Protein AF-A0A974S6Y6-F1 (afdb_monomer)

pLDDT: mean 81.71, std 16.23, range [21.59, 98.31]

Mean predicted aligned error: 14.74 Å

Radius of gyration: 24.16 Å; Cα contacts (8 Å, |Δi|>4): 528; chains: 1; bounding box: 54×43×74 Å

Solvent-accessible surface area (backbone atoms only — not comparable to full-atom values): 18431 Å² total; per-residue (Å²): 135,88,76,85,80,78,85,82,83,87,68,58,68,67,57,52,51,54,50,46,58,64,67,54,78,76,83,62,98,64,85,69,63,31,35,35,38,39,46,54,61,56,72,67,57,40,64,72,44,47,62,56,44,44,50,49,29,73,76,37,77,81,37,42,28,34,35,32,24,23,67,95,55,45,74,78,53,61,90,41,92,44,54,71,42,81,41,76,40,67,67,76,58,56,54,70,97,58,15,66,59,49,47,48,55,52,49,55,57,45,66,75,46,84,54,30,53,32,26,38,27,79,60,56,41,76,70,46,51,52,53,49,58,58,45,59,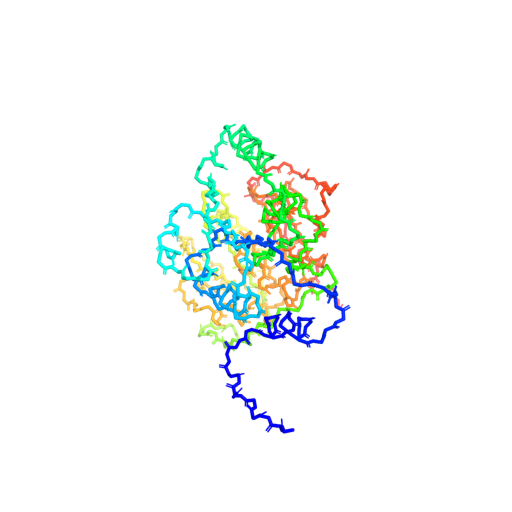31,80,38,76,48,57,54,69,78,58,85,77,74,72,84,60,93,67,75,75,49,47,84,60,88,88,68,71,93,64,88,58,33,35,35,38,30,49,52,37,90,59,91,74,40,40,65,49,71,68,30,52,49,51,36,55,70,69,46,82,80,58,30,38,37,34,40,50,71,68,87,77,88,72,87,70,60,92,49,45,44,81,38,49,74,69,60,56,72,46,26,48,46,20,48,56,73,60,36,65,33,36,42,20,21,72,38,71,68,36,44,57,22,18,55,76,45,12,73,39,28,37,32,39,32,33,77,57,61,53,55,82,72,38,56,83,28,59,55,16,32,31,36,38,50,88,45,77,43,68,37,54,63,50,92,83,48,90,82,62,61,73,37,84,75,44,58,71,52,27,52,51,52,41,55,55,48,51,67,54,74,73,52,132

Secondary structure (DSSP, 8-state):
-PPPPP---SS-HHHHHHHHHHHS--S-SS--SEEEEE----HHHHHHHHHHHHHHHHH-TT-EEEEEE-GGGGGGGTT-SS--EEEE--TTTTSSTTHHHHHHHHHHHHHTSPPPSEEEE-S-SHHHHHHHHHTT-SEEEE----SS----------PPTT--SSS--EEEE---SSTT-SPPHHHHHHHHHT-SSS-EEEEES----SPPPTTEEEEET---HHHHHHHHHHSSEEEEESSHHHHHHHHHHGGGEEEE-SSS-HHHHS-S-TT-EEEETTEEEE----TTSPPPPP----HHHHHHHHHHHHHHHT--

Sequence (320 aa):
MFFPVPAFSALPLALIFFLLLLKKGQIWALPPISIWIVKPGSLGDIVHALPCASAIRAQWPHAQISWVIDPRWATLLDGNTSVSHQILFPRTRLRGWRSALHAMEWAAGLLRRKPPEICLDLQGLLRSAIIARCSRAKHIFGLLPDPICPEFPLPSGYPPTGLPTASNWILLHPFARGEGKSLSESAILQFCEHFDSLPVLIAGIGELSPRLPSHCISLLNKTSLLEMIWLCLHAEFVVSVDSGPAHVVAAARGDRLLSLHIRSDPRMVGPYSPRAWIWQGGEIRRQNLSPHARILPQKQLGKSDMDYVASWLKKRLERP

Structure (mmCIF, N/CA/C/O backbone):
data_AF-A0A974S6Y6-F1
#
_entry.id   AF-A0A974S6Y6-F1
#
loop_
_atom_site.group_PDB
_atom_site.id
_atom_site.type_symbol
_atom_site.label_atom_id
_atom_site.label_alt_id
_atom_site.label_comp_id
_atom_site.label_asym_id
_atom_site.label_entity_id
_atom_site.label_seq_id
_atom_site.pdbx_PDB_ins_code
_atom_site.Cartn_x
_atom_site.Cartn_y
_atom_site.Cartn_z
_atom_site.occupancy
_atom_site.B_iso_or_equiv
_atom_site.auth_seq_id
_atom_site.auth_comp_id
_atom_site.auth_asym_id
_atom_site.auth_atom_id
_atom_site.pdbx_PDB_model_num
ATOM 1 N N . MET A 1 1 ? -6.162 -19.970 -47.030 1.00 26.97 1 MET A N 1
ATOM 2 C CA . MET A 1 1 ? -5.845 -21.199 -46.272 1.00 26.97 1 MET A CA 1
ATOM 3 C C . MET A 1 1 ? -5.815 -20.806 -44.797 1.00 26.97 1 MET A C 1
ATOM 5 O O . MET A 1 1 ? -4.907 -20.095 -44.389 1.00 26.97 1 MET A O 1
ATOM 9 N N . PHE A 1 2 ? -6.890 -21.089 -44.057 1.00 21.59 2 PHE A N 1
ATOM 10 C CA . PHE A 1 2 ? -7.015 -20.737 -42.638 1.00 21.59 2 PHE A CA 1
ATOM 11 C C . PHE A 1 2 ? -6.234 -21.760 -41.808 1.00 21.59 2 PHE A C 1
ATOM 13 O O . PHE A 1 2 ? -6.549 -22.944 -41.854 1.00 21.59 2 PHE A O 1
ATOM 20 N N . PHE A 1 3 ? -5.218 -21.312 -41.071 1.00 21.98 3 PHE A N 1
ATOM 21 C CA . PHE A 1 3 ? -4.559 -22.134 -40.055 1.00 21.98 3 PHE A CA 1
ATOM 22 C C . PHE A 1 3 ? -5.296 -21.991 -38.714 1.00 21.98 3 PHE A C 1
ATOM 24 O O . PHE A 1 3 ? -5.731 -20.881 -38.387 1.00 21.98 3 PHE A O 1
ATOM 31 N N . PRO A 1 4 ? -5.449 -23.074 -37.930 1.00 25.20 4 PRO A N 1
ATOM 32 C CA . PRO A 1 4 ? -6.145 -23.023 -36.655 1.00 25.20 4 PRO A CA 1
ATOM 33 C C . PRO A 1 4 ? -5.300 -22.270 -35.622 1.00 25.20 4 PRO A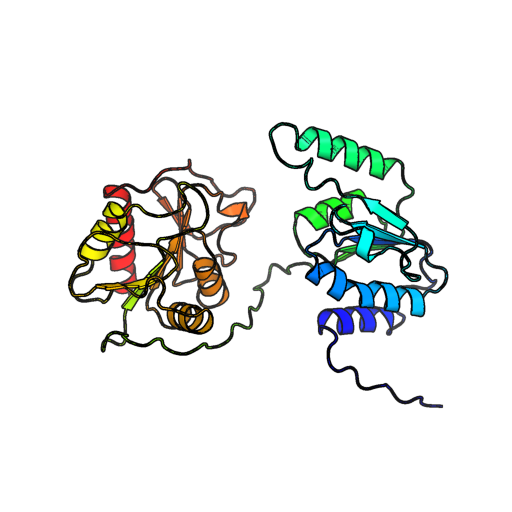 C 1
ATOM 35 O O . PRO A 1 4 ? -4.081 -22.422 -35.543 1.00 25.20 4 PRO A O 1
ATOM 38 N N . VAL A 1 5 ? -5.965 -21.438 -34.826 1.00 28.81 5 VAL A N 1
ATOM 39 C CA . VAL A 1 5 ? -5.374 -20.733 -33.685 1.00 28.81 5 VAL A CA 1
ATOM 40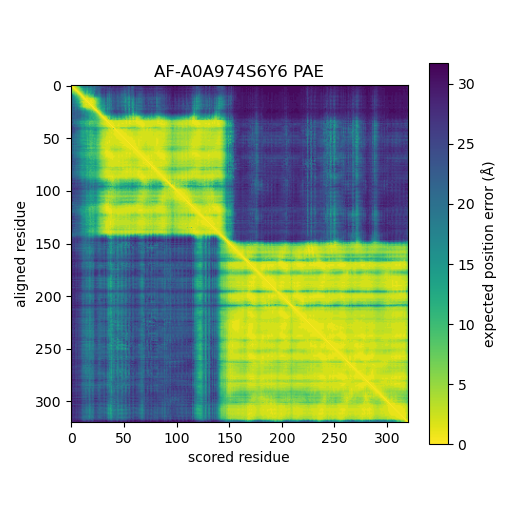 C C . VAL A 1 5 ? -5.272 -21.728 -32.521 1.00 28.81 5 VAL A C 1
ATOM 42 O O . VAL A 1 5 ? -6.300 -22.302 -32.160 1.00 28.81 5 VAL A O 1
ATOM 45 N N . PRO A 1 6 ? -4.094 -21.956 -31.908 1.00 29.84 6 PRO A N 1
ATOM 46 C CA . PRO A 1 6 ? -4.017 -22.767 -30.700 1.00 29.84 6 PRO A CA 1
ATOM 47 C C . PRO A 1 6 ? -4.689 -22.032 -29.536 1.00 29.84 6 PRO A C 1
ATOM 49 O O . PRO A 1 6 ? -4.598 -20.808 -29.420 1.00 29.84 6 PRO A O 1
ATOM 52 N N . ALA A 1 7 ? -5.364 -22.788 -28.672 1.00 32.50 7 ALA A N 1
ATOM 53 C CA . ALA A 1 7 ? -6.061 -22.279 -27.499 1.00 32.50 7 ALA A CA 1
ATOM 54 C C . ALA A 1 7 ? -5.091 -21.562 -26.539 1.00 32.50 7 ALA A C 1
ATOM 56 O O . ALA A 1 7 ? -4.248 -22.181 -25.893 1.00 32.50 7 ALA A O 1
ATOM 57 N N . PHE A 1 8 ? -5.222 -20.238 -26.445 1.00 39.06 8 PHE A N 1
ATOM 58 C CA . PHE A 1 8 ? -4.494 -19.395 -25.499 1.00 39.06 8 PHE A CA 1
ATOM 59 C C . PHE A 1 8 ? -5.216 -19.371 -24.148 1.00 39.06 8 PHE A C 1
ATOM 61 O O . PHE A 1 8 ? -5.921 -18.419 -23.820 1.00 39.06 8 PHE A O 1
ATOM 68 N N . SER A 1 9 ? -5.039 -20.411 -23.341 1.00 33.78 9 SER A N 1
ATOM 69 C CA . SER A 1 9 ? -5.367 -20.359 -21.916 1.00 33.78 9 SER A CA 1
ATOM 70 C C . SER A 1 9 ? -4.109 -19.968 -21.134 1.00 33.78 9 SER A C 1
ATOM 72 O O . SER A 1 9 ? -3.152 -20.736 -21.116 1.00 33.78 9 SER A O 1
ATOM 74 N N . ALA A 1 10 ? -4.138 -18.794 -20.488 1.00 38.31 10 ALA A N 1
ATOM 75 C CA . ALA A 1 10 ? -3.140 -18.250 -19.544 1.00 38.31 10 ALA A CA 1
ATOM 76 C C . ALA A 1 10 ? -2.079 -17.243 -20.053 1.00 38.31 10 ALA A C 1
ATOM 78 O O . ALA A 1 10 ? -0.992 -17.161 -19.484 1.00 38.31 10 ALA A O 1
ATOM 79 N N . LEU A 1 11 ? -2.394 -16.384 -21.032 1.00 41.31 11 LEU A N 1
ATOM 80 C CA . LEU A 1 11 ? -1.684 -15.098 -21.172 1.00 41.31 11 LEU A CA 1
ATOM 81 C C . LEU A 1 11 ? -2.516 -13.981 -20.517 1.00 41.31 11 LEU A C 1
ATOM 83 O O . LEU A 1 11 ? -3.731 -13.956 -20.720 1.00 41.31 11 LEU A O 1
ATOM 87 N N . PRO A 1 12 ? -1.911 -13.045 -19.756 1.00 48.50 12 PRO A N 1
ATOM 88 C CA . PRO A 1 12 ? -2.634 -11.897 -19.216 1.00 48.50 12 PRO A CA 1
ATOM 89 C C . PRO A 1 12 ? -3.333 -11.146 -20.352 1.00 48.50 12 PRO A C 1
ATOM 91 O O . PRO A 1 12 ? -2.715 -10.894 -21.387 1.00 48.50 12 PRO A O 1
ATOM 94 N N . LEU A 1 13 ? -4.593 -10.752 -20.163 1.00 43.44 13 LEU A N 1
ATOM 95 C CA . LEU A 1 13 ? -5.384 -10.001 -21.151 1.00 43.44 13 LEU A CA 1
ATOM 96 C C . LEU A 1 13 ? -4.633 -8.785 -21.723 1.00 43.44 13 LEU A C 1
ATOM 98 O O . LEU A 1 13 ? -4.757 -8.496 -22.908 1.00 43.44 13 LEU A O 1
ATOM 102 N N . ALA A 1 14 ? -3.776 -8.138 -20.927 1.00 44.81 14 ALA A N 1
ATOM 103 C CA . ALA A 1 14 ? -2.908 -7.046 -21.369 1.00 44.81 14 ALA A CA 1
ATOM 104 C C . ALA A 1 14 ? -1.818 -7.482 -22.370 1.00 44.81 14 ALA A C 1
ATOM 106 O O . ALA A 1 14 ? -1.518 -6.749 -23.307 1.00 44.81 14 ALA A O 1
ATOM 107 N N . LEU A 1 15 ? -1.253 -8.684 -22.214 1.00 46.72 15 LEU A N 1
ATOM 108 C CA . LEU A 1 15 ? -0.291 -9.260 -23.157 1.00 46.72 15 LEU A CA 1
ATOM 109 C C . LEU A 1 15 ? -0.997 -9.708 -24.441 1.00 46.72 15 LEU A C 1
ATOM 111 O O . LEU A 1 15 ? -0.461 -9.499 -25.521 1.00 46.72 15 LEU A O 1
ATOM 115 N N . ILE A 1 16 ? -2.224 -10.230 -24.348 1.00 50.25 16 ILE A N 1
ATOM 116 C CA . ILE A 1 16 ? -3.064 -10.515 -25.522 1.00 50.25 16 ILE A CA 1
ATOM 117 C C . ILE A 1 16 ? -3.408 -9.213 -26.257 1.00 50.25 16 ILE A C 1
ATOM 119 O O . ILE A 1 16 ? -3.269 -9.159 -27.472 1.00 50.25 16 ILE A O 1
ATOM 123 N N . PHE A 1 17 ? -3.781 -8.144 -25.550 1.00 48.22 17 PHE A N 1
ATOM 124 C CA . PHE A 1 17 ? -4.096 -6.841 -26.145 1.00 48.22 17 PHE A CA 1
ATOM 125 C C . PHE A 1 17 ? -2.865 -6.177 -26.788 1.00 48.22 17 PHE A C 1
ATOM 127 O O . PHE A 1 17 ? -2.942 -5.673 -27.908 1.00 48.22 17 PHE A O 1
ATOM 134 N N . PHE A 1 18 ? -1.704 -6.258 -26.132 1.00 54.28 18 PHE A N 1
ATOM 135 C CA . PHE A 1 18 ? -0.418 -5.801 -26.663 1.00 54.28 18 PHE A CA 1
ATOM 136 C C . PHE A 1 18 ? 0.017 -6.617 -27.893 1.00 54.28 18 PHE A C 1
ATOM 138 O O . PHE A 1 18 ? 0.419 -6.046 -28.903 1.00 54.28 18 PHE A O 1
ATOM 145 N N . LEU A 1 19 ? -0.154 -7.943 -27.870 1.00 54.03 19 LEU A N 1
ATOM 146 C CA . LEU A 1 19 ? 0.086 -8.809 -29.027 1.00 54.03 19 LEU A CA 1
ATOM 147 C C . LEU A 1 19 ? -0.936 -8.571 -30.150 1.00 54.03 19 LEU A C 1
ATOM 149 O O . LEU A 1 19 ? -0.566 -8.660 -31.313 1.00 54.03 19 LEU A O 1
ATOM 153 N N . LEU A 1 20 ? -2.191 -8.224 -29.845 1.00 47.84 20 LEU A N 1
ATOM 154 C CA . LEU A 1 20 ? -3.219 -7.871 -30.833 1.00 47.84 20 LEU A CA 1
ATOM 155 C C . LEU A 1 20 ? -2.942 -6.520 -31.508 1.00 47.84 20 LEU A C 1
ATOM 157 O O . LEU A 1 20 ? -3.181 -6.401 -32.710 1.00 47.84 20 LEU A O 1
ATOM 161 N N . LEU A 1 21 ? -2.383 -5.544 -30.783 1.00 50.75 21 LEU A N 1
ATOM 162 C CA . LEU A 1 21 ? -1.854 -4.297 -31.356 1.00 50.75 21 LEU A CA 1
ATOM 163 C C . LEU A 1 21 ? -0.656 -4.552 -32.285 1.00 50.75 21 LEU A C 1
ATOM 165 O O . LEU A 1 21 ? -0.493 -3.851 -33.278 1.00 50.75 21 LEU A O 1
ATOM 169 N N . LEU A 1 22 ? 0.144 -5.586 -32.007 1.00 50.94 22 LEU A N 1
ATOM 170 C CA . LEU A 1 22 ? 1.213 -6.044 -32.902 1.00 50.94 22 LEU A CA 1
ATOM 171 C C . LEU A 1 22 ? 0.686 -6.866 -34.095 1.00 50.94 22 LEU A C 1
ATOM 173 O O . LEU A 1 22 ? 1.267 -6.809 -35.176 1.00 50.94 22 LEU A O 1
ATOM 177 N N . LYS A 1 23 ? -0.420 -7.609 -33.923 1.00 42.34 23 LYS A N 1
ATOM 178 C CA . LYS A 1 23 ? -1.015 -8.490 -34.948 1.00 42.34 23 LYS A CA 1
ATOM 179 C C . LYS A 1 23 ? -1.897 -7.748 -35.958 1.00 42.34 23 LYS A C 1
ATOM 181 O O . LYS A 1 23 ? -1.959 -8.148 -37.118 1.00 42.34 23 LYS A O 1
ATOM 186 N N . LYS A 1 24 ? -2.585 -6.676 -35.547 1.00 42.44 24 LYS A N 1
ATOM 187 C CA . LYS A 1 24 ? -3.276 -5.757 -36.465 1.00 42.44 24 LYS A CA 1
ATOM 188 C C . LYS A 1 24 ? -2.241 -4.777 -37.008 1.00 42.44 24 LYS A C 1
ATOM 190 O O . LYS A 1 24 ? -2.037 -3.733 -36.406 1.00 42.44 24 LYS A O 1
ATOM 195 N N . GLY A 1 25 ? -1.568 -5.148 -38.099 1.00 42.69 25 GLY A N 1
ATOM 196 C CA . GLY A 1 25 ? -0.456 -4.434 -38.748 1.00 42.69 25 GLY A CA 1
ATOM 197 C C . GLY A 1 25 ? -0.718 -2.977 -39.160 1.00 42.69 25 GLY A C 1
ATOM 198 O O . GLY A 1 25 ? -0.672 -2.650 -40.338 1.00 42.69 25 GLY A O 1
ATOM 199 N N . GLN A 1 26 ? -0.968 -2.097 -38.193 1.00 45.00 26 GLN A N 1
ATOM 200 C CA . GLN A 1 26 ? -1.276 -0.681 -38.385 1.00 45.00 26 GLN A CA 1
ATOM 201 C C . GLN A 1 26 ? -0.268 0.256 -37.710 1.00 45.00 26 GLN A C 1
ATOM 203 O O . GLN A 1 26 ? -0.369 1.464 -37.891 1.00 45.00 26 GLN A O 1
ATOM 208 N N . ILE A 1 27 ? 0.706 -0.261 -36.952 1.00 50.72 27 ILE A N 1
ATOM 209 C CA . ILE A 1 27 ? 1.633 0.595 -36.189 1.00 50.72 27 ILE A CA 1
ATOM 210 C C . ILE A 1 27 ? 3.004 0.724 -36.880 1.00 50.72 27 ILE A C 1
ATOM 212 O O . ILE A 1 27 ? 3.689 1.721 -36.671 1.00 50.72 27 ILE A O 1
ATOM 216 N N . TRP A 1 28 ? 3.396 -0.205 -37.766 1.00 52.66 28 TRP A N 1
ATOM 217 C CA . TRP A 1 28 ? 4.736 -0.190 -38.372 1.00 52.66 28 TRP A CA 1
ATOM 218 C C . TRP A 1 28 ? 4.745 -0.647 -39.829 1.00 52.66 28 TRP A C 1
ATOM 220 O O . TRP A 1 28 ? 4.259 -1.729 -40.145 1.00 52.66 28 TRP A O 1
ATOM 230 N N . ALA A 1 29 ? 5.366 0.153 -40.699 1.00 51.12 29 ALA A N 1
ATOM 231 C CA . ALA A 1 29 ? 5.653 -0.224 -42.083 1.00 51.12 29 ALA A CA 1
ATOM 232 C C . ALA A 1 29 ? 6.871 -1.168 -42.207 1.00 51.12 29 ALA A C 1
ATOM 234 O O . ALA A 1 29 ? 7.022 -1.827 -43.230 1.00 51.12 29 ALA A O 1
ATOM 235 N N . LEU A 1 30 ? 7.734 -1.244 -41.180 1.00 57.56 30 LEU A N 1
ATOM 236 C CA . LEU A 1 30 ? 8.955 -2.062 -41.145 1.00 57.56 30 LEU A CA 1
ATOM 237 C C . LEU A 1 30 ? 9.210 -2.632 -39.733 1.00 57.56 30 LEU A C 1
ATOM 239 O O . LEU A 1 30 ? 8.830 -1.992 -38.750 1.00 57.56 30 LEU A O 1
ATOM 243 N N . PRO A 1 31 ? 9.846 -3.814 -39.608 1.00 69.06 31 PRO A N 1
ATOM 244 C CA . PRO A 1 31 ? 10.170 -4.415 -38.315 1.00 69.06 31 PRO A CA 1
ATOM 245 C C . PRO A 1 31 ? 11.238 -3.596 -37.559 1.00 69.06 31 PRO A C 1
ATOM 247 O O . PRO A 1 31 ? 12.213 -3.165 -38.178 1.00 69.06 31 PRO A O 1
ATOM 250 N N . PRO A 1 32 ? 11.101 -3.404 -36.233 1.00 75.50 32 PRO A N 1
ATOM 251 C CA . PRO A 1 32 ? 12.085 -2.683 -35.427 1.00 75.50 32 PRO A CA 1
ATOM 252 C C . PRO A 1 32 ? 13.410 -3.451 -35.342 1.00 75.50 32 PRO A C 1
ATOM 254 O O . PRO A 1 32 ? 13.434 -4.670 -35.148 1.00 75.50 32 PRO A O 1
ATOM 257 N N . ILE A 1 33 ? 14.526 -2.727 -35.415 1.00 84.19 33 ILE A N 1
ATOM 258 C CA . ILE A 1 33 ? 15.880 -3.290 -35.340 1.00 8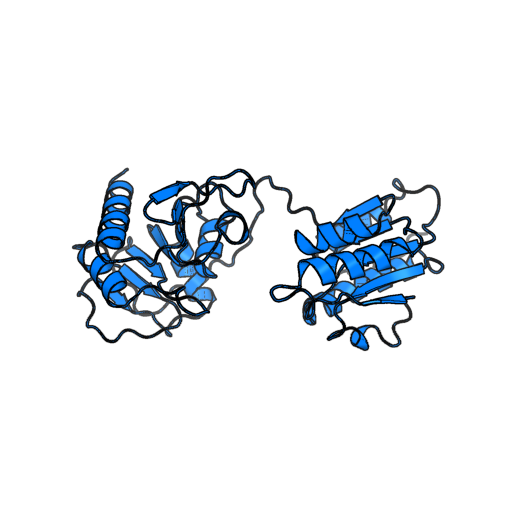4.19 33 ILE A CA 1
ATOM 259 C C . ILE A 1 33 ? 16.332 -3.406 -33.877 1.00 84.19 33 ILE A C 1
ATOM 261 O O . ILE A 1 33 ? 17.099 -4.308 -33.539 1.00 84.19 33 ILE A O 1
ATOM 265 N N . SER A 1 34 ? 15.853 -2.534 -32.980 1.00 92.38 34 SER A N 1
ATOM 266 C CA . SER A 1 34 ? 16.281 -2.505 -31.570 1.00 92.38 34 SER A CA 1
ATOM 267 C C . SER A 1 34 ? 15.150 -2.235 -30.571 1.00 92.38 34 SER A C 1
ATOM 269 O O . SER A 1 34 ? 14.396 -1.267 -30.689 1.00 92.38 34 SER A O 1
ATOM 271 N N . ILE A 1 35 ? 15.059 -3.087 -29.546 1.00 92.75 35 ILE A N 1
ATOM 272 C CA . ILE A 1 35 ? 13.996 -3.072 -28.535 1.00 92.75 35 ILE A CA 1
ATOM 273 C C . ILE A 1 35 ? 14.610 -3.201 -27.141 1.00 92.75 35 ILE A C 1
ATOM 275 O O . ILE A 1 35 ? 15.461 -4.060 -26.903 1.00 92.75 35 ILE A O 1
ATOM 279 N N . TRP A 1 36 ? 14.170 -2.371 -26.196 1.00 94.00 36 TRP A N 1
ATOM 280 C CA . TRP A 1 36 ? 14.464 -2.538 -24.773 1.00 94.00 36 TRP A CA 1
ATOM 281 C C . TRP A 1 36 ? 13.247 -3.067 -24.021 1.00 94.00 36 TRP A C 1
ATOM 283 O O . TRP A 1 36 ? 12.136 -2.602 -24.239 1.00 94.00 36 TRP A O 1
ATOM 293 N N . ILE A 1 37 ? 13.464 -3.996 -23.095 1.00 92.88 37 ILE A N 1
ATOM 294 C CA . ILE A 1 37 ? 12.471 -4.442 -22.115 1.00 92.88 37 ILE A CA 1
ATOM 295 C C . ILE A 1 37 ? 12.908 -3.927 -20.746 1.00 92.88 37 ILE A C 1
ATOM 297 O O . ILE A 1 37 ? 14.014 -4.212 -20.294 1.00 92.88 37 ILE A O 1
ATOM 301 N N . VAL A 1 38 ? 12.046 -3.180 -20.063 1.00 92.69 38 VAL A N 1
ATOM 302 C CA . VAL A 1 38 ? 12.270 -2.707 -18.696 1.00 92.69 38 VAL A CA 1
ATOM 303 C C . VAL A 1 38 ? 11.435 -3.558 -17.749 1.00 92.69 38 VAL A C 1
ATOM 305 O O . VAL A 1 38 ? 10.233 -3.352 -17.589 1.00 92.69 38 VAL A O 1
ATOM 308 N N . LYS A 1 39 ? 12.090 -4.527 -17.104 1.00 91.19 39 LYS A N 1
ATOM 309 C CA . LYS A 1 39 ? 11.501 -5.350 -16.040 1.00 91.19 39 LYS A CA 1
ATOM 310 C C . LYS A 1 39 ? 12.599 -5.723 -15.034 1.00 91.19 39 LYS A C 1
ATOM 312 O O . LYS A 1 39 ? 13.168 -6.811 -15.121 1.00 91.19 39 LYS A O 1
ATOM 317 N N . PRO A 1 40 ? 12.937 -4.817 -14.093 1.00 89.12 40 PRO A N 1
ATOM 318 C CA . PRO A 1 40 ? 14.083 -5.006 -13.206 1.00 89.12 40 PRO A CA 1
ATOM 319 C C . PRO A 1 40 ? 13.909 -6.134 -12.175 1.00 89.12 40 PRO A C 1
ATOM 321 O O . PRO A 1 40 ? 14.897 -6.623 -11.643 1.00 89.12 40 PRO A O 1
ATOM 324 N N . GLY A 1 41 ? 12.675 -6.509 -11.829 1.00 85.00 41 GLY A N 1
ATOM 325 C CA . GLY A 1 41 ? 12.342 -7.535 -10.831 1.00 85.00 41 GLY A CA 1
ATOM 326 C C . GLY A 1 41 ? 10.902 -7.370 -10.331 1.00 85.00 41 GLY A C 1
ATOM 327 O O . GLY A 1 41 ? 10.271 -6.371 -10.651 1.00 85.00 41 GLY A O 1
ATOM 328 N N . SER A 1 42 ? 10.340 -8.239 -9.493 1.00 85.06 42 SER A N 1
ATOM 329 C CA . SER A 1 42 ? 10.904 -9.381 -8.743 1.00 85.06 42 SER A CA 1
ATOM 330 C C . SER A 1 42 ? 11.212 -10.647 -9.581 1.00 85.06 42 SER A C 1
ATOM 332 O O . SER A 1 42 ? 11.116 -10.611 -10.800 1.00 85.06 42 SER A O 1
ATOM 334 N N . LEU A 1 43 ? 11.608 -11.762 -8.949 1.00 72.44 43 LEU A N 1
ATOM 335 C CA . LEU A 1 43 ? 11.857 -13.051 -9.622 1.00 72.44 43 LEU A CA 1
ATOM 336 C C . LEU A 1 43 ? 10.643 -13.528 -10.442 1.00 72.44 43 LEU A C 1
ATOM 338 O O . LEU A 1 43 ? 10.761 -13.735 -11.646 1.00 72.44 43 LEU A O 1
ATOM 342 N N . GLY A 1 44 ? 9.472 -13.663 -9.806 1.00 62.34 44 GLY A N 1
ATOM 343 C CA . GLY A 1 44 ? 8.258 -14.158 -10.477 1.00 62.34 44 GLY A CA 1
ATOM 344 C C . GLY A 1 44 ? 7.805 -13.238 -11.611 1.00 62.34 44 GLY A C 1
ATOM 345 O O . GLY A 1 44 ? 7.467 -13.682 -12.701 1.00 62.34 44 GLY A O 1
ATOM 346 N N . ASP A 1 45 ? 7.918 -11.935 -11.385 1.00 76.06 45 ASP A N 1
ATOM 347 C CA . ASP A 1 45 ? 7.720 -10.873 -12.370 1.00 76.06 45 ASP A CA 1
ATOM 348 C C . ASP A 1 45 ? 8.576 -11.029 -13.643 1.00 76.06 45 ASP A C 1
ATOM 350 O O . ASP A 1 45 ? 8.098 -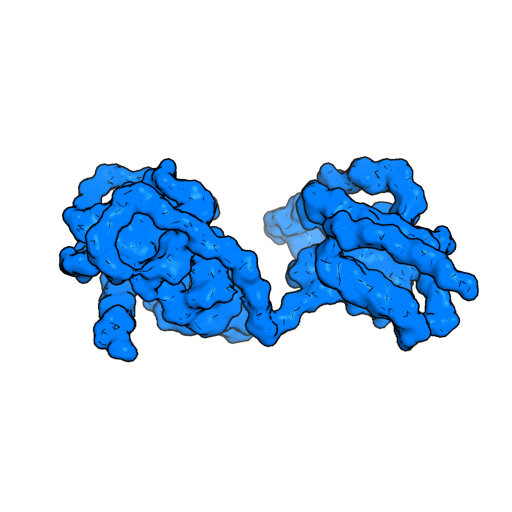10.762 -14.745 1.00 76.06 45 ASP A O 1
ATOM 354 N N . ILE A 1 46 ? 9.844 -11.430 -13.500 1.00 76.38 46 ILE A N 1
ATOM 355 C CA . ILE A 1 46 ? 10.749 -11.671 -14.634 1.00 76.38 46 ILE A CA 1
ATOM 356 C C . ILE A 1 46 ? 10.330 -12.938 -15.376 1.00 76.38 46 ILE A C 1
ATOM 358 O O . ILE A 1 46 ? 10.200 -12.901 -16.598 1.00 76.38 46 ILE A O 1
ATOM 362 N N . VAL A 1 47 ? 10.048 -14.024 -14.648 1.00 72.62 47 VAL A N 1
ATOM 363 C CA . VAL A 1 47 ? 9.588 -15.294 -15.236 1.00 72.62 47 VAL A CA 1
ATOM 364 C C . VAL A 1 47 ? 8.315 -15.085 -16.061 1.00 72.62 47 VAL A C 1
ATOM 366 O O . VAL A 1 47 ? 8.241 -15.536 -17.202 1.00 72.62 47 VAL A O 1
ATOM 369 N N . HIS A 1 48 ? 7.348 -14.321 -15.548 1.00 72.25 48 HIS A N 1
ATOM 370 C CA . HIS A 1 48 ? 6.113 -14.004 -16.272 1.00 72.25 48 HIS A CA 1
ATOM 371 C C . HIS A 1 48 ? 6.307 -13.054 -17.464 1.00 72.25 48 HIS A C 1
ATOM 373 O O . HIS A 1 48 ? 5.450 -13.001 -18.345 1.00 72.25 48 HIS A O 1
ATOM 379 N N . ALA A 1 49 ? 7.423 -12.325 -17.530 1.00 77.88 49 ALA A N 1
ATOM 380 C CA . ALA A 1 49 ? 7.755 -11.457 -18.657 1.00 77.88 49 ALA A CA 1
ATOM 381 C C . ALA A 1 49 ? 8.527 -12.181 -19.780 1.00 77.88 49 ALA A C 1
ATOM 383 O O . ALA A 1 49 ? 8.542 -11.696 -20.912 1.00 77.88 49 ALA A O 1
ATOM 384 N N . LEU A 1 50 ? 9.138 -13.345 -19.520 1.00 76.62 50 LEU A N 1
ATOM 385 C CA . LEU A 1 50 ? 9.890 -14.118 -20.524 1.00 76.62 50 LEU A CA 1
ATOM 386 C C . LEU A 1 50 ? 9.074 -14.498 -21.779 1.00 76.62 50 LEU A C 1
ATOM 388 O O . LEU A 1 50 ? 9.618 -14.385 -22.886 1.00 76.62 50 LEU A O 1
ATOM 392 N N . PRO A 1 51 ? 7.783 -14.885 -21.677 1.00 80.06 51 PRO A N 1
ATOM 393 C CA . PRO A 1 51 ? 6.957 -15.132 -22.858 1.00 80.06 51 PRO A CA 1
ATOM 394 C C . PRO A 1 51 ? 6.825 -13.906 -23.769 1.00 80.06 51 PRO A C 1
ATOM 396 O O . PRO A 1 51 ? 6.740 -14.063 -24.984 1.00 80.06 51 PRO A O 1
ATOM 399 N N . CYS A 1 52 ? 6.871 -12.687 -23.216 1.00 76.25 52 CYS A N 1
ATOM 400 C CA . CYS A 1 52 ? 6.846 -11.457 -24.009 1.00 76.25 52 CYS A CA 1
ATOM 401 C C . CYS A 1 52 ? 8.099 -11.345 -24.889 1.00 76.25 52 CYS A C 1
ATOM 403 O O . CYS A 1 52 ? 7.984 -11.156 -26.097 1.00 76.25 52 CYS A O 1
ATOM 405 N N . ALA A 1 53 ? 9.293 -11.556 -24.323 1.00 80.25 53 ALA A N 1
ATOM 406 C CA . ALA A 1 53 ? 10.535 -11.561 -25.099 1.00 80.25 53 ALA A CA 1
ATOM 407 C C . ALA A 1 53 ? 10.536 -12.649 -26.188 1.00 80.25 53 ALA A C 1
ATOM 409 O O . ALA A 1 53 ? 10.957 -12.390 -27.315 1.00 80.25 53 ALA A O 1
ATOM 410 N N . SER A 1 54 ? 10.006 -13.835 -25.872 1.00 77.00 54 SER A N 1
ATOM 411 C CA . SER A 1 54 ? 9.887 -14.948 -26.825 1.00 77.00 54 SER A CA 1
ATOM 412 C C . SER A 1 54 ? 8.930 -14.623 -27.974 1.00 77.00 54 SER A C 1
ATOM 414 O O . SER A 1 54 ? 9.245 -14.875 -29.134 1.00 77.00 54 SER A O 1
ATOM 416 N N . ALA A 1 55 ? 7.787 -13.999 -27.675 1.00 75.12 55 ALA A N 1
ATOM 417 C CA . ALA A 1 55 ? 6.827 -13.565 -28.686 1.00 75.12 55 ALA A CA 1
ATOM 418 C C . ALA A 1 55 ? 7.403 -12.468 -29.597 1.00 75.12 55 ALA A C 1
ATOM 420 O O . ALA A 1 55 ? 7.231 -12.526 -30.814 1.00 75.12 55 ALA A O 1
ATOM 421 N N . ILE A 1 56 ? 8.141 -11.506 -29.029 1.00 81.19 56 ILE A N 1
ATOM 422 C CA . ILE A 1 56 ? 8.842 -10.466 -29.797 1.00 81.19 56 ILE A CA 1
ATOM 423 C C . ILE A 1 56 ? 9.885 -11.103 -30.722 1.00 81.19 56 ILE A C 1
ATOM 425 O O . ILE A 1 56 ? 9.929 -10.761 -31.900 1.00 81.19 56 ILE A O 1
ATOM 429 N N . ARG A 1 57 ? 10.691 -12.054 -30.227 1.00 83.25 57 ARG A N 1
ATOM 430 C CA . ARG A 1 57 ? 11.680 -12.782 -31.040 1.00 83.25 57 ARG A CA 1
ATOM 431 C C . ARG A 1 57 ? 11.022 -13.589 -32.161 1.00 83.25 57 ARG A C 1
ATOM 433 O O . ARG A 1 57 ? 11.543 -13.592 -33.269 1.00 83.25 57 ARG A O 1
ATOM 440 N N . ALA A 1 58 ? 9.895 -14.247 -31.895 1.00 77.25 58 ALA A N 1
ATOM 441 C CA . ALA A 1 58 ? 9.161 -15.004 -32.907 1.00 77.25 58 ALA A CA 1
ATOM 442 C C . ALA A 1 58 ? 8.605 -14.097 -34.018 1.00 77.25 58 ALA A C 1
ATOM 444 O O . ALA A 1 58 ? 8.661 -14.455 -35.192 1.00 77.25 58 ALA A O 1
ATOM 445 N N . GLN A 1 59 ? 8.103 -12.913 -33.654 1.00 80.44 59 GLN A N 1
ATOM 446 C CA . GLN A 1 59 ? 7.565 -11.942 -34.607 1.00 80.44 59 GLN A CA 1
ATOM 447 C C . GLN A 1 59 ? 8.668 -11.196 -35.376 1.00 80.44 59 GLN A C 1
ATOM 449 O O . GLN A 1 59 ? 8.510 -10.916 -36.565 1.00 80.44 59 GLN A O 1
ATOM 454 N N . TRP A 1 60 ? 9.782 -10.875 -34.712 1.00 86.06 60 TRP A N 1
ATOM 455 C CA . TRP A 1 60 ? 10.922 -10.157 -35.283 1.00 86.06 60 TRP A CA 1
ATOM 456 C C . TRP A 1 60 ? 12.245 -10.873 -34.958 1.00 86.06 60 TRP A C 1
ATOM 458 O O . TRP A 1 60 ? 12.983 -10.457 -34.057 1.00 86.06 60 TRP A O 1
ATOM 468 N N . PRO A 1 61 ? 12.596 -11.926 -35.722 1.00 86.56 61 PRO A N 1
ATOM 469 C CA . PRO A 1 61 ? 13.763 -12.770 -35.449 1.00 86.56 61 PRO A CA 1
ATOM 470 C C . PRO A 1 61 ? 15.101 -12.032 -35.425 1.00 86.56 61 PRO A C 1
ATOM 472 O O . PRO A 1 61 ? 16.023 -12.471 -34.743 1.00 86.56 61 PRO A O 1
ATOM 475 N N . HIS A 1 62 ? 15.205 -10.897 -36.118 1.00 89.75 62 HIS A N 1
ATOM 476 C CA . HIS A 1 62 ? 16.439 -10.115 -36.235 1.00 89.75 62 HIS A CA 1
ATOM 477 C C . HIS A 1 62 ? 16.536 -8.936 -35.253 1.00 89.75 62 HIS A C 1
ATOM 479 O O . HIS A 1 62 ? 17.583 -8.293 -35.184 1.00 89.75 62 HIS A O 1
ATOM 485 N N . ALA A 1 63 ? 15.485 -8.651 -34.475 1.00 88.75 63 ALA A N 1
ATOM 486 C CA . ALA A 1 63 ? 15.491 -7.526 -33.544 1.00 88.75 63 ALA A CA 1
ATOM 487 C C . ALA A 1 63 ? 16.508 -7.739 -32.407 1.00 88.75 63 ALA A C 1
ATOM 489 O O . ALA A 1 63 ? 16.597 -8.818 -31.814 1.00 88.75 63 ALA A O 1
ATOM 490 N N . GLN A 1 64 ? 17.264 -6.705 -32.055 1.00 93.88 64 GLN A N 1
ATOM 491 C CA . GLN A 1 64 ? 18.149 -6.722 -30.892 1.00 93.88 64 GLN A CA 1
ATOM 492 C C . GLN A 1 64 ? 17.340 -6.407 -29.635 1.00 93.88 64 GLN A C 1
ATOM 494 O O . GLN A 1 64 ? 16.875 -5.280 -29.463 1.00 93.88 64 GLN A O 1
ATOM 499 N N . ILE A 1 65 ? 17.176 -7.396 -28.753 1.00 93.00 65 ILE A N 1
ATOM 500 C CA . ILE A 1 65 ? 16.354 -7.270 -27.543 1.00 93.00 65 ILE A CA 1
ATOM 501 C C . ILE A 1 65 ? 17.284 -7.099 -26.342 1.00 93.00 65 ILE A C 1
ATOM 503 O O . ILE A 1 65 ? 17.973 -8.035 -25.941 1.00 93.00 65 ILE A O 1
ATOM 507 N N . SER A 1 66 ? 17.319 -5.898 -25.766 1.00 95.12 66 SER A N 1
ATOM 508 C CA . SER A 1 66 ? 18.068 -5.616 -24.536 1.00 95.12 66 SER A CA 1
ATOM 509 C C . SER A 1 66 ? 17.135 -5.586 -23.327 1.00 95.12 66 SER A C 1
ATOM 511 O O . SER A 1 66 ? 16.115 -4.907 -23.360 1.00 95.12 66 SER A O 1
ATOM 513 N N . TRP A 1 67 ? 17.474 -6.266 -22.236 1.00 94.56 67 TRP A N 1
ATOM 514 C CA . TRP A 1 67 ? 16.626 -6.328 -21.044 1.00 94.56 67 TRP A CA 1
ATOM 515 C C . TRP A 1 67 ? 17.263 -5.597 -19.861 1.00 94.56 67 TRP A C 1
ATOM 517 O O . TRP A 1 67 ? 18.360 -5.941 -19.427 1.00 94.56 67 TRP A O 1
ATOM 527 N N . VAL A 1 68 ? 16.563 -4.611 -19.298 1.00 95.06 68 VAL A N 1
ATOM 528 C CA . VAL A 1 68 ? 16.962 -3.919 -18.066 1.00 95.06 68 VAL A CA 1
ATOM 529 C C . VAL A 1 68 ? 16.554 -4.730 -16.835 1.00 95.06 68 VAL A C 1
ATOM 531 O O . VAL A 1 68 ? 15.364 -4.831 -16.526 1.00 95.06 68 VAL A O 1
ATOM 534 N N . ILE A 1 69 ? 17.536 -5.304 -16.135 1.00 93.50 69 ILE A N 1
ATOM 535 C CA . ILE A 1 69 ? 17.344 -6.301 -15.069 1.00 93.50 69 ILE A CA 1
ATOM 536 C C . ILE A 1 69 ? 18.194 -5.993 -13.827 1.00 93.50 69 ILE A C 1
ATOM 538 O O . ILE A 1 69 ? 19.313 -5.496 -13.936 1.00 93.50 69 ILE A O 1
ATOM 542 N N . ASP A 1 70 ? 17.681 -6.265 -12.626 1.00 91.25 70 ASP A N 1
ATOM 543 C CA . ASP A 1 70 ? 18.482 -6.237 -11.394 1.00 91.25 70 ASP A CA 1
ATOM 544 C C . ASP A 1 70 ? 19.514 -7.385 -11.412 1.00 91.25 70 ASP A C 1
ATOM 546 O O . ASP A 1 70 ? 19.126 -8.523 -11.682 1.00 91.25 70 ASP A O 1
ATOM 550 N N . PRO A 1 71 ? 20.799 -7.134 -11.087 1.00 89.00 71 PRO A N 1
ATOM 551 C CA . PRO A 1 71 ? 21.849 -8.153 -11.086 1.00 89.00 71 PRO A CA 1
ATOM 552 C C . PRO A 1 71 ? 21.504 -9.441 -10.335 1.00 89.00 71 PRO A C 1
ATOM 554 O O . PRO A 1 71 ? 21.962 -10.507 -10.724 1.00 89.00 71 PRO A O 1
ATOM 557 N N . ARG A 1 72 ? 20.672 -9.366 -9.286 1.00 85.94 72 ARG A N 1
ATOM 558 C CA . ARG A 1 72 ? 20.250 -10.543 -8.505 1.00 85.94 72 ARG A CA 1
ATOM 559 C C . ARG A 1 72 ? 19.459 -11.568 -9.316 1.00 85.94 72 ARG A C 1
ATOM 561 O O . ARG A 1 72 ? 19.378 -12.717 -8.904 1.00 85.94 72 ARG A O 1
ATOM 568 N N . TRP A 1 73 ? 18.856 -11.143 -10.422 1.00 84.81 73 TRP A N 1
ATOM 569 C CA . TRP A 1 73 ? 17.999 -11.971 -11.268 1.00 84.81 73 TRP A CA 1
ATOM 570 C C . TRP A 1 73 ? 18.553 -12.145 -12.685 1.00 84.81 73 TRP A C 1
ATOM 572 O O . TRP A 1 73 ? 17.930 -12.824 -13.493 1.00 84.81 73 TRP A O 1
ATOM 582 N N . ALA A 1 74 ? 19.699 -11.529 -12.991 1.00 85.44 74 ALA A N 1
ATOM 583 C CA . ALA A 1 74 ? 20.327 -11.536 -14.312 1.00 85.44 74 ALA A CA 1
ATOM 584 C C . ALA A 1 74 ? 20.512 -12.956 -14.869 1.00 85.44 74 ALA A C 1
ATOM 586 O O . ALA A 1 74 ? 20.218 -13.201 -16.036 1.00 85.44 74 ALA A O 1
ATOM 587 N N . THR A 1 75 ? 20.866 -13.902 -13.996 1.00 82.19 75 THR A N 1
ATOM 588 C CA . THR A 1 75 ? 21.102 -15.308 -14.344 1.00 82.19 75 THR A CA 1
ATOM 589 C C . THR A 1 75 ? 19.886 -16.031 -14.920 1.00 82.19 75 THR A C 1
ATOM 591 O O . THR A 1 75 ? 20.037 -17.032 -15.608 1.00 82.19 75 THR A O 1
ATOM 594 N N . LEU A 1 76 ? 18.668 -15.520 -14.708 1.00 73.19 76 LEU A N 1
ATOM 595 C CA . LEU A 1 76 ? 17.452 -16.068 -15.327 1.00 73.19 76 LEU A CA 1
ATOM 596 C C . LEU A 1 76 ? 17.398 -15.842 -16.841 1.00 73.19 76 LEU A C 1
ATOM 598 O O . LEU A 1 76 ? 16.608 -16.484 -17.531 1.00 73.19 76 LEU A O 1
ATOM 602 N N . LEU A 1 77 ? 18.167 -14.874 -17.341 1.00 78.62 77 LEU A N 1
ATOM 603 C CA . LEU A 1 77 ? 18.246 -14.546 -18.761 1.00 78.62 77 LEU A CA 1
ATOM 604 C C . LEU A 1 77 ? 19.450 -15.212 -19.438 1.00 78.62 77 LEU A C 1
ATOM 606 O O . LEU A 1 77 ? 19.582 -15.112 -20.658 1.00 78.62 77 LEU A O 1
ATOM 610 N N . ASP A 1 78 ? 20.321 -15.879 -18.681 1.00 78.44 78 ASP A N 1
ATOM 611 C CA . ASP A 1 78 ? 21.488 -16.559 -19.235 1.00 78.44 78 ASP A CA 1
ATOM 612 C C . ASP A 1 78 ? 21.038 -17.740 -20.107 1.00 78.44 78 ASP A C 1
ATOM 614 O O . ASP A 1 78 ? 20.150 -18.510 -19.746 1.00 78.44 78 ASP A O 1
ATOM 618 N N . GLY A 1 79 ? 21.612 -17.854 -21.307 1.00 70.12 79 GLY A N 1
ATOM 619 C CA . GLY A 1 79 ? 21.222 -18.874 -22.288 1.00 70.12 79 GLY A CA 1
ATOM 620 C C . GLY A 1 79 ? 19.867 -18.638 -22.972 1.00 70.12 79 GLY A C 1
ATOM 621 O O . GLY A 1 79 ? 19.472 -19.433 -23.825 1.00 70.12 79 GLY A O 1
ATOM 622 N N . ASN A 1 80 ? 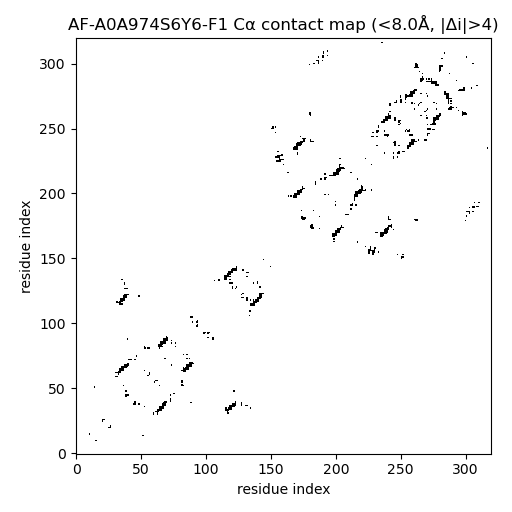19.155 -17.549 -22.661 1.00 75.19 80 ASN A N 1
ATOM 623 C CA . ASN A 1 80 ? 17.900 -17.221 -23.328 1.00 75.19 80 ASN A CA 1
ATOM 624 C C . ASN A 1 80 ? 18.151 -16.726 -24.766 1.00 75.19 80 ASN A C 1
ATOM 626 O O . ASN A 1 80 ? 18.711 -15.654 -24.977 1.00 75.19 80 ASN A O 1
ATOM 630 N N . THR A 1 81 ? 17.664 -17.464 -25.766 1.00 82.56 81 THR A N 1
ATOM 631 C CA . THR A 1 81 ? 17.847 -17.144 -27.198 1.00 82.56 81 THR A CA 1
ATOM 632 C C . THR A 1 81 ? 17.042 -15.934 -27.678 1.00 82.56 81 THR A C 1
ATOM 634 O O . THR A 1 81 ? 17.285 -15.394 -28.759 1.00 82.56 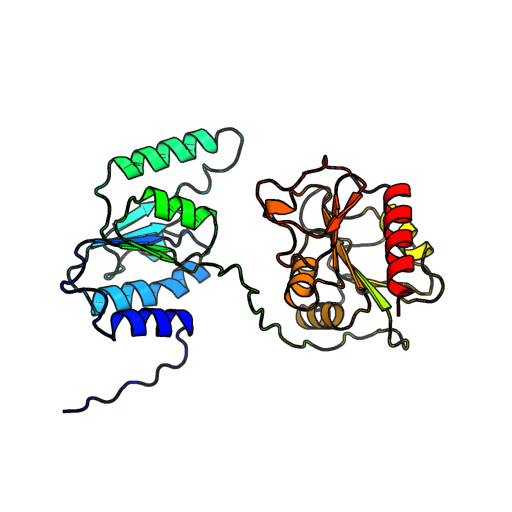81 THR A O 1
ATOM 637 N N . SER A 1 82 ? 16.070 -15.484 -26.887 1.00 83.00 82 SER A N 1
ATOM 638 C CA . SER A 1 82 ? 15.240 -14.330 -27.219 1.00 83.00 82 SER A CA 1
ATOM 639 C C . SER A 1 82 ? 15.893 -13.019 -26.785 1.00 83.00 82 SER A C 1
ATOM 641 O O . SER A 1 82 ? 15.741 -12.017 -27.481 1.00 83.00 82 SER A O 1
ATOM 643 N N . VAL A 1 83 ? 16.673 -13.006 -25.700 1.00 89.75 83 VAL A N 1
ATOM 644 C CA . VAL A 1 83 ? 17.321 -11.796 -25.169 1.00 89.75 83 VAL A CA 1
ATOM 645 C C . VAL A 1 83 ? 18.752 -11.674 -25.693 1.00 89.75 83 VAL A C 1
ATOM 647 O O . VAL A 1 83 ? 19.594 -12.521 -25.436 1.00 89.75 83 VAL A O 1
ATOM 650 N N . SER A 1 84 ? 19.046 -10.584 -26.401 1.00 91.50 84 SER A N 1
ATOM 651 C CA . SER A 1 84 ? 20.367 -10.330 -26.991 1.00 91.50 84 SER A CA 1
ATOM 652 C C . SER A 1 84 ? 21.365 -9.783 -25.968 1.00 91.50 84 SER A C 1
ATOM 654 O O . SER A 1 84 ? 22.534 -10.163 -25.965 1.00 91.50 84 SER A O 1
ATOM 656 N N . HIS A 1 85 ? 20.916 -8.872 -25.097 1.00 93.00 85 HIS A N 1
ATOM 657 C CA . HIS A 1 85 ? 21.785 -8.192 -24.136 1.00 93.00 85 HIS A CA 1
ATOM 658 C C . HIS A 1 85 ? 21.089 -7.940 -22.800 1.00 93.00 85 HIS A C 1
ATOM 660 O O . HIS A 1 85 ? 19.897 -7.646 -22.745 1.00 93.00 85 HIS A O 1
ATOM 666 N N . GLN A 1 86 ? 21.866 -7.951 -21.720 1.00 92.44 86 GLN A N 1
ATOM 667 C CA . GLN A 1 86 ? 21.406 -7.556 -20.391 1.00 92.44 86 GLN A CA 1
ATOM 668 C C . GLN A 1 86 ? 21.929 -6.152 -20.050 1.00 92.44 86 GLN A C 1
ATOM 670 O O . GLN A 1 86 ? 23.098 -5.822 -20.269 1.00 92.44 86 GLN A O 1
ATOM 675 N N . ILE A 1 87 ? 21.058 -5.305 -19.507 1.00 93.81 87 ILE A N 1
ATOM 676 C CA . ILE A 1 87 ? 21.381 -3.974 -18.990 1.00 93.81 87 ILE A CA 1
ATOM 677 C C . ILE A 1 87 ? 21.175 -4.019 -17.477 1.00 93.81 87 ILE A C 1
ATOM 679 O O . ILE A 1 87 ? 20.050 -4.013 -16.981 1.00 93.81 87 ILE A O 1
ATOM 683 N N . LEU A 1 88 ? 22.273 -4.071 -16.728 1.00 91.94 88 LEU A N 1
ATOM 684 C CA . LEU A 1 88 ? 22.218 -4.236 -15.279 1.00 91.94 88 LEU A CA 1
ATOM 685 C C . LEU A 1 88 ? 21.746 -2.955 -14.587 1.00 91.94 88 LEU A C 1
ATOM 687 O O . LEU A 1 88 ? 22.380 -1.906 -14.701 1.00 91.94 88 LEU A O 1
ATOM 691 N N . PHE A 1 89 ? 20.649 -3.051 -13.841 1.00 89.06 89 PHE A N 1
ATOM 692 C CA . PHE A 1 89 ? 20.076 -1.969 -13.052 1.00 89.06 89 PHE A CA 1
ATOM 693 C C . PHE A 1 89 ? 20.580 -2.026 -11.597 1.00 89.06 89 PHE A C 1
ATOM 695 O O . PHE A 1 89 ? 20.277 -2.984 -10.882 1.00 89.06 89 PHE A O 1
ATOM 702 N N . PRO A 1 90 ? 21.311 -1.013 -11.096 1.00 83.06 90 PRO A N 1
ATOM 703 C CA . PRO A 1 90 ? 22.045 -1.087 -9.833 1.00 83.06 90 PRO A CA 1
ATOM 704 C C . PRO A 1 90 ? 21.149 -0.830 -8.610 1.00 83.06 90 PRO A C 1
ATOM 706 O O . PRO A 1 90 ? 21.436 0.027 -7.776 1.00 83.06 90 PRO A O 1
ATOM 709 N N . ARG A 1 91 ? 20.048 -1.579 -8.468 1.00 78.81 91 ARG A N 1
ATOM 710 C CA . ARG A 1 91 ? 19.012 -1.350 -7.445 1.00 78.81 91 ARG A CA 1
ATOM 711 C C . ARG A 1 91 ? 19.564 -1.245 -6.020 1.00 78.81 91 ARG A C 1
ATOM 713 O O . ARG A 1 91 ? 19.058 -0.444 -5.238 1.00 78.81 91 ARG A O 1
ATOM 720 N N . THR A 1 92 ? 20.568 -2.047 -5.673 1.00 73.25 92 THR A N 1
ATOM 721 C CA . THR A 1 92 ? 21.197 -2.053 -4.342 1.00 73.25 92 THR A CA 1
ATOM 722 C C . THR A 1 92 ? 22.020 -0.793 -4.073 1.00 73.25 92 THR A C 1
ATOM 724 O O . THR A 1 92 ? 21.976 -0.287 -2.957 1.00 73.25 92 THR A O 1
ATOM 727 N N . ARG A 1 93 ? 22.695 -0.240 -5.093 1.00 70.75 93 ARG A N 1
ATOM 728 C CA . ARG A 1 93 ? 23.460 1.021 -5.001 1.00 70.75 93 ARG A CA 1
ATOM 729 C C . ARG A 1 93 ? 22.563 2.259 -4.991 1.00 70.75 93 ARG A C 1
ATOM 731 O O . ARG A 1 93 ? 22.974 3.324 -4.553 1.00 70.75 93 ARG A O 1
ATOM 738 N N . LEU A 1 94 ? 21.308 2.112 -5.415 1.00 70.06 94 LEU A N 1
ATOM 739 C CA . LEU A 1 94 ? 20.283 3.158 -5.351 1.00 70.06 94 LEU A CA 1
ATOM 740 C C . LEU A 1 94 ? 19.586 3.237 -3.979 1.00 70.06 94 LEU A C 1
ATOM 742 O O . LEU A 1 94 ? 18.454 3.715 -3.884 1.00 70.06 94 LEU A O 1
ATOM 746 N N . ARG A 1 95 ? 20.247 2.764 -2.916 1.00 64.88 95 ARG A N 1
ATOM 747 C CA . ARG A 1 95 ? 19.819 2.890 -1.517 1.00 64.88 95 ARG A CA 1
ATOM 748 C C . ARG A 1 95 ? 20.851 3.715 -0.739 1.00 64.88 95 ARG A C 1
ATOM 750 O O . ARG A 1 95 ? 22.046 3.577 -0.971 1.00 64.88 95 ARG A O 1
ATOM 757 N N . GLY A 1 96 ? 20.387 4.553 0.189 1.00 65.38 96 GLY A N 1
ATOM 758 C CA . GLY A 1 96 ? 21.248 5.388 1.038 1.00 65.38 96 GLY A CA 1
ATOM 759 C C . GLY A 1 96 ? 21.540 6.787 0.480 1.00 65.38 96 GLY A C 1
ATOM 760 O O . GLY A 1 96 ? 20.991 7.206 -0.541 1.00 65.38 96 GLY A O 1
ATOM 761 N N . TRP A 1 97 ? 22.407 7.524 1.177 1.00 72.25 97 TRP A N 1
ATOM 762 C CA . TRP A 1 97 ? 22.659 8.958 0.965 1.00 72.25 97 TRP A CA 1
ATOM 763 C C . TRP A 1 97 ? 23.349 9.305 -0.369 1.00 72.25 97 TRP A C 1
ATOM 765 O O . TRP A 1 97 ? 23.200 10.419 -0.857 1.00 72.25 97 TRP A O 1
ATOM 775 N N . ARG A 1 98 ? 24.039 8.345 -1.007 1.00 76.19 98 ARG A N 1
ATOM 776 C CA . ARG A 1 98 ? 24.663 8.495 -2.343 1.00 76.19 98 ARG A CA 1
ATOM 777 C C . ARG A 1 98 ? 23.801 7.984 -3.503 1.00 76.19 98 ARG A C 1
ATOM 779 O O . ARG A 1 98 ? 24.259 7.926 -4.641 1.00 76.19 98 ARG A O 1
ATOM 786 N N . SER A 1 99 ? 22.550 7.611 -3.237 1.00 74.94 99 SER A N 1
ATOM 787 C CA . SER A 1 99 ? 21.661 7.010 -4.241 1.00 74.94 99 SER A CA 1
ATOM 788 C C . SER A 1 99 ? 21.459 7.881 -5.486 1.00 74.94 99 SER A C 1
ATOM 790 O O . SER A 1 99 ? 21.422 7.340 -6.587 1.00 74.94 99 SER A O 1
ATOM 792 N N . ALA A 1 100 ? 21.382 9.208 -5.334 1.00 71.50 100 ALA A N 1
ATOM 793 C CA . ALA A 1 100 ? 21.244 10.140 -6.454 1.00 71.50 100 ALA A CA 1
ATOM 794 C C . ALA A 1 100 ? 22.465 10.115 -7.391 1.00 71.50 100 ALA A C 1
ATOM 796 O O . ALA A 1 100 ? 22.296 10.002 -8.603 1.00 71.50 100 ALA A O 1
ATOM 797 N N . LEU A 1 101 ? 23.682 10.124 -6.833 1.00 79.69 101 LEU A N 1
ATOM 798 C CA . LEU A 1 101 ? 24.929 10.045 -7.603 1.00 79.69 101 LEU A CA 1
ATOM 799 C C . LEU A 1 101 ? 24.999 8.744 -8.406 1.00 79.69 101 LEU A C 1
ATOM 801 O O . LEU A 1 101 ? 25.202 8.777 -9.614 1.00 79.69 101 LEU A O 1
ATOM 805 N N . HIS A 1 102 ? 24.721 7.602 -7.772 1.00 82.00 102 HIS A N 1
ATOM 806 C CA . HIS A 1 102 ? 24.719 6.309 -8.462 1.00 82.00 102 HIS A CA 1
ATOM 807 C C . HIS A 1 102 ? 23.627 6.195 -9.534 1.00 82.00 102 HIS A C 1
ATOM 809 O O . HIS A 1 102 ? 23.816 5.508 -10.540 1.00 82.00 102 HIS A O 1
ATOM 815 N N . ALA A 1 103 ? 22.488 6.873 -9.352 1.00 77.75 103 ALA A N 1
ATOM 816 C CA . ALA A 1 103 ? 21.453 6.951 -10.381 1.00 77.75 103 ALA A CA 1
ATOM 817 C C . ALA A 1 103 ? 21.935 7.763 -11.586 1.00 77.75 103 ALA A C 1
ATOM 819 O O . ALA A 1 103 ? 21.732 7.340 -12.723 1.00 77.75 103 ALA A O 1
ATOM 820 N N . MET A 1 104 ? 22.601 8.892 -11.333 1.00 78.44 104 MET A N 1
ATOM 821 C CA . MET A 1 104 ? 23.175 9.744 -12.372 1.00 78.44 104 MET A CA 1
ATOM 822 C C . MET A 1 104 ? 24.303 9.039 -13.125 1.00 78.44 104 MET A C 1
ATOM 824 O O . MET A 1 104 ? 24.306 9.067 -14.350 1.00 78.44 104 MET A O 1
ATOM 828 N N . GLU A 1 105 ? 25.213 8.358 -12.427 1.00 85.00 105 GLU A N 1
ATOM 829 C CA . GLU A 1 105 ? 26.291 7.564 -13.032 1.00 85.00 105 GLU A CA 1
ATOM 830 C C . GLU A 1 105 ? 25.735 6.481 -13.959 1.00 85.00 105 GLU A C 1
ATOM 832 O O . GLU A 1 105 ? 26.177 6.327 -15.099 1.00 85.00 105 GLU A O 1
ATOM 837 N N . TRP A 1 106 ? 24.726 5.746 -13.489 1.00 87.44 106 TRP A N 1
ATOM 838 C CA . TRP A 1 106 ? 24.090 4.709 -14.287 1.00 87.44 106 TRP A CA 1
ATOM 839 C C . TRP A 1 106 ? 23.342 5.285 -15.493 1.00 87.44 106 TRP A C 1
ATOM 841 O O . TRP A 1 106 ? 23.503 4.788 -16.608 1.00 87.44 106 TRP A O 1
ATOM 851 N N . ALA A 1 107 ? 22.580 6.364 -15.298 1.00 82.19 107 ALA A N 1
ATOM 852 C CA . ALA A 1 107 ? 21.887 7.057 -16.380 1.00 82.19 107 ALA A CA 1
ATOM 853 C C . ALA A 1 107 ? 22.876 7.620 -17.415 1.00 82.19 107 ALA A C 1
ATOM 855 O O . ALA A 1 107 ? 22.668 7.453 -18.614 1.00 82.19 107 ALA A O 1
ATOM 856 N N . ALA A 1 108 ? 23.993 8.202 -16.976 1.00 83.44 108 ALA A N 1
ATOM 857 C CA . ALA A 1 108 ? 25.072 8.645 -17.854 1.00 83.44 108 ALA A CA 1
ATOM 858 C C . ALA A 1 108 ? 25.690 7.471 -18.631 1.00 83.44 108 ALA A C 1
ATOM 860 O O . ALA A 1 108 ? 25.998 7.606 -19.816 1.00 83.44 108 ALA A O 1
ATOM 861 N N . GLY A 1 109 ? 25.810 6.297 -18.004 1.00 84.38 109 GLY A N 1
ATOM 862 C CA . GLY A 1 109 ? 26.188 5.055 -18.677 1.00 84.38 109 GLY A CA 1
ATOM 863 C C . GLY A 1 109 ? 25.197 4.635 -19.770 1.00 84.38 109 GLY A C 1
ATOM 864 O O . GLY A 1 109 ? 25.620 4.198 -20.841 1.00 84.38 109 GLY A O 1
ATOM 865 N N . LEU A 1 110 ? 23.889 4.819 -19.552 1.00 83.88 110 LEU A N 1
ATOM 866 C CA . LEU A 1 110 ? 22.872 4.580 -20.582 1.00 83.88 110 LEU A CA 1
ATOM 867 C C . LEU A 1 110 ? 22.967 5.571 -21.747 1.00 83.88 110 LEU A C 1
ATOM 869 O O . LEU A 1 110 ? 22.774 5.169 -22.892 1.00 83.88 110 LEU A O 1
ATOM 873 N N . LEU A 1 111 ? 23.306 6.838 -21.488 1.00 78.56 111 LEU A N 1
ATOM 874 C CA . LEU A 1 111 ? 23.453 7.859 -22.536 1.00 78.56 111 LEU A CA 1
ATOM 875 C C . LEU A 1 111 ? 24.567 7.532 -23.542 1.00 78.56 111 LEU A C 1
ATOM 877 O O . LEU A 1 111 ? 24.498 7.969 -24.692 1.00 78.56 111 LEU A O 1
ATOM 881 N N . ARG A 1 112 ? 25.558 6.727 -23.138 1.00 83.25 112 ARG A N 1
ATOM 882 C CA . ARG A 1 112 ? 26.625 6.232 -24.023 1.00 83.25 112 ARG A CA 1
ATOM 883 C C . ARG A 1 112 ? 26.161 5.113 -24.961 1.00 83.25 112 ARG A C 1
ATOM 885 O O . ARG A 1 112 ? 26.863 4.794 -25.915 1.00 83.25 112 ARG A O 1
ATOM 892 N N . ARG A 1 113 ? 24.999 4.503 -24.707 1.00 85.38 113 ARG A N 1
ATOM 893 C CA . ARG A 1 113 ? 24.413 3.467 -25.569 1.00 85.38 113 ARG A CA 1
ATOM 894 C C . ARG A 1 113 ? 23.578 4.105 -26.676 1.00 85.38 113 ARG A C 1
ATOM 896 O O . ARG A 1 113 ? 22.981 5.168 -26.486 1.00 85.38 113 ARG A O 1
ATOM 903 N N . LYS A 1 114 ? 23.497 3.426 -27.825 1.00 86.62 114 LYS A N 1
ATOM 904 C CA . LYS A 1 114 ? 22.553 3.805 -28.884 1.00 86.62 114 LYS A CA 1
ATOM 905 C C . LYS A 1 114 ? 21.116 3.684 -28.348 1.00 86.62 114 LYS A C 1
ATOM 907 O O . LYS A 1 114 ? 20.815 2.668 -27.713 1.00 86.62 114 LYS A O 1
ATOM 912 N N . PRO A 1 115 ? 20.257 4.697 -28.556 1.00 88.50 115 PRO A N 1
ATOM 913 C CA . PRO A 1 115 ? 18.858 4.615 -28.153 1.00 88.50 115 PRO A CA 1
ATOM 914 C C . PRO A 1 115 ? 18.153 3.509 -28.951 1.00 88.50 115 PRO A C 1
ATOM 916 O O . PRO A 1 115 ? 18.398 3.405 -30.156 1.00 88.50 115 PRO A O 1
ATOM 919 N N . PRO A 1 116 ? 17.305 2.680 -28.319 1.00 91.06 116 PRO A N 1
ATOM 920 C CA . PRO A 1 116 ? 16.503 1.715 -29.054 1.00 91.06 116 PRO A CA 1
ATOM 921 C C . PRO A 1 116 ? 15.374 2.425 -29.809 1.00 91.06 116 PRO A C 1
ATOM 923 O O . PRO A 1 116 ? 14.975 3.538 -29.468 1.00 91.06 116 PRO A O 1
ATOM 926 N N . GLU A 1 117 ? 14.792 1.772 -30.803 1.00 90.12 117 GLU A N 1
ATOM 927 C CA . GLU A 1 117 ? 13.582 2.297 -31.447 1.00 90.12 117 GLU A CA 1
ATOM 928 C C . GLU A 1 117 ? 12.379 2.197 -30.509 1.00 90.12 117 GLU A C 1
ATOM 930 O O . GLU A 1 117 ? 11.575 3.130 -30.419 1.00 90.12 117 GLU A O 1
ATOM 935 N N . ILE A 1 118 ? 12.299 1.083 -29.773 1.00 89.38 118 ILE A N 1
ATOM 936 C CA . ILE A 1 118 ? 11.192 0.762 -28.877 1.00 89.38 118 ILE A CA 1
ATOM 937 C C . ILE A 1 118 ? 11.711 0.459 -27.471 1.00 89.38 118 ILE A C 1
ATOM 939 O O . ILE A 1 118 ? 12.680 -0.276 -27.296 1.00 89.38 118 ILE A O 1
ATOM 943 N N . CYS A 1 119 ? 11.028 0.973 -26.453 1.00 90.50 119 CYS A N 1
ATOM 944 C CA . CYS A 1 119 ? 11.207 0.571 -25.063 1.00 90.50 119 CYS A CA 1
ATOM 945 C C . CYS A 1 119 ? 9.871 0.098 -24.483 1.00 90.50 119 CYS A C 1
ATOM 947 O O . CYS A 1 119 ? 8.870 0.801 -24.590 1.00 90.50 119 CYS A O 1
ATOM 949 N N . LEU A 1 120 ? 9.860 -1.093 -23.888 1.00 90.81 120 LEU A N 1
ATOM 950 C CA . LEU A 1 120 ? 8.698 -1.748 -23.297 1.00 90.81 120 LEU A CA 1
ATOM 951 C C . LEU A 1 120 ? 8.845 -1.785 -21.774 1.00 90.81 120 LEU A C 1
ATOM 953 O O . LEU A 1 120 ? 9.602 -2.598 -21.244 1.00 90.81 120 LEU A O 1
ATOM 957 N N . ASP A 1 121 ? 8.124 -0.925 -21.060 1.00 89.19 121 ASP A N 1
ATOM 958 C CA . ASP A 1 121 ? 8.019 -0.976 -19.602 1.00 89.19 121 ASP A CA 1
ATOM 959 C C . ASP A 1 121 ? 6.935 -1.970 -19.170 1.00 89.19 121 ASP A C 1
ATOM 961 O O . ASP A 1 121 ? 5.743 -1.661 -19.118 1.00 89.19 121 ASP A O 1
ATOM 965 N N . LEU A 1 122 ? 7.379 -3.181 -18.831 1.00 86.56 122 LEU A N 1
ATOM 966 C CA . LEU A 1 122 ? 6.525 -4.264 -18.339 1.00 86.56 122 LEU A CA 1
ATOM 967 C C . LEU A 1 122 ? 6.382 -4.250 -16.805 1.00 86.56 122 LEU A C 1
ATOM 969 O O . LEU A 1 122 ? 5.757 -5.141 -16.223 1.00 86.56 122 LEU A O 1
ATOM 973 N N . GLN A 1 123 ? 7.007 -3.290 -16.120 1.00 84.06 123 GLN A N 1
ATOM 974 C CA . GLN A 1 123 ? 6.948 -3.167 -14.668 1.00 84.06 123 GLN A CA 1
ATOM 975 C C . GLN A 1 123 ? 5.800 -2.263 -14.213 1.00 84.06 123 GLN A C 1
ATOM 977 O O . GLN A 1 123 ? 5.212 -2.552 -13.172 1.00 84.06 123 GLN A O 1
ATOM 982 N N . GLY A 1 124 ? 5.492 -1.197 -14.959 1.00 73.75 124 GLY A N 1
ATOM 983 C CA . GLY A 1 124 ? 4.347 -0.320 -14.675 1.00 73.75 124 GLY A CA 1
ATOM 984 C C . GLY A 1 124 ? 4.472 0.484 -13.372 1.00 73.75 124 GLY A C 1
ATOM 985 O O . GLY A 1 124 ? 3.474 0.769 -12.717 1.00 73.75 124 GLY A O 1
ATOM 986 N N . LEU A 1 125 ? 5.696 0.826 -12.953 1.00 77.81 125 LEU A N 1
ATOM 987 C CA . LEU A 1 125 ? 5.967 1.641 -11.765 1.00 77.81 125 LEU A CA 1
ATOM 988 C C . LEU A 1 125 ? 6.632 2.964 -12.162 1.00 77.81 125 LEU A C 1
ATOM 990 O O . LEU A 1 125 ? 7.399 3.023 -13.117 1.00 77.81 125 LEU A O 1
ATOM 994 N N . LEU A 1 126 ? 6.466 4.023 -11.362 1.00 74.62 126 LEU A N 1
ATOM 995 C CA . LEU A 1 126 ? 7.110 5.321 -11.635 1.00 74.62 126 LEU A CA 1
ATOM 996 C C . LEU A 1 126 ? 8.630 5.198 -11.862 1.00 74.62 126 LEU A C 1
ATOM 998 O O . LEU A 1 126 ? 9.198 5.824 -12.753 1.00 74.62 126 LEU A O 1
ATOM 1002 N N . ARG A 1 127 ? 9.305 4.347 -11.079 1.00 78.56 127 ARG A N 1
ATOM 1003 C CA . ARG A 1 127 ? 10.749 4.117 -11.227 1.00 78.56 127 ARG A CA 1
ATOM 1004 C C . ARG A 1 127 ? 11.100 3.464 -12.567 1.00 78.56 127 ARG A C 1
ATOM 1006 O O . ARG A 1 127 ? 12.100 3.848 -13.166 1.00 78.56 127 ARG A O 1
ATOM 1013 N N . SER A 1 128 ? 10.331 2.472 -13.015 1.00 80.19 128 SER A N 1
ATOM 1014 C CA . SER A 1 128 ? 10.582 1.826 -14.307 1.00 80.19 128 SER A CA 1
ATOM 1015 C C . SER A 1 128 ? 10.254 2.756 -15.470 1.00 80.19 128 SER A C 1
ATOM 1017 O O . SER A 1 128 ? 11.006 2.773 -16.439 1.00 80.19 128 SER A O 1
ATOM 1019 N N . ALA A 1 129 ? 9.260 3.633 -15.311 1.00 79.88 129 ALA A N 1
ATOM 1020 C CA . ALA A 1 129 ? 8.951 4.664 -16.292 1.00 79.88 129 ALA A CA 1
ATOM 1021 C C . ALA A 1 129 ? 10.109 5.668 -16.451 1.00 79.88 129 ALA A C 1
ATOM 1023 O O . ALA A 1 129 ? 10.468 6.028 -17.573 1.00 79.88 129 ALA A O 1
ATOM 1024 N N . ILE A 1 130 ? 10.765 6.069 -15.351 1.00 81.12 130 ILE A N 1
ATOM 1025 C CA . ILE A 1 130 ? 11.981 6.906 -15.400 1.00 81.12 130 ILE A CA 1
ATOM 1026 C C . ILE A 1 130 ? 13.114 6.171 -16.132 1.00 81.12 130 ILE A C 1
ATOM 1028 O O . ILE A 1 130 ? 13.757 6.751 -17.004 1.00 81.12 130 ILE A O 1
ATOM 1032 N N . ILE A 1 131 ? 13.331 4.886 -15.832 1.00 84.44 131 ILE A N 1
ATOM 1033 C CA . ILE A 1 131 ? 14.318 4.050 -16.536 1.00 84.44 131 ILE A CA 1
ATOM 1034 C C . ILE A 1 131 ? 14.016 3.993 -18.041 1.00 84.44 131 ILE A C 1
ATOM 1036 O O . ILE A 1 131 ? 14.915 4.189 -18.861 1.00 84.44 131 ILE A O 1
ATOM 1040 N N . ALA A 1 132 ? 12.754 3.767 -18.406 1.00 85.62 132 ALA A N 1
ATOM 1041 C CA . ALA A 1 132 ? 12.312 3.731 -19.790 1.00 85.62 132 ALA A CA 1
ATOM 1042 C C . ALA A 1 132 ? 12.538 5.083 -20.483 1.00 85.62 132 ALA A C 1
ATOM 1044 O O . ALA A 1 132 ? 13.055 5.113 -21.597 1.00 85.62 132 ALA A O 1
ATOM 1045 N N . ARG A 1 133 ? 12.271 6.209 -19.811 1.00 84.12 133 ARG A N 1
ATOM 1046 C CA . ARG A 1 133 ? 12.562 7.562 -20.318 1.00 84.12 133 ARG A CA 1
ATOM 1047 C C . ARG A 1 133 ? 14.061 7.776 -20.563 1.00 84.12 133 ARG A C 1
ATOM 1049 O O . ARG A 1 133 ? 14.433 8.332 -21.595 1.00 84.12 133 ARG A O 1
ATOM 1056 N N . CYS A 1 134 ? 14.921 7.291 -19.663 1.00 85.62 134 CYS A N 1
ATOM 1057 C CA . CYS A 1 134 ? 16.380 7.369 -19.803 1.00 85.62 134 CYS A CA 1
ATOM 1058 C C . CYS A 1 134 ? 16.929 6.563 -20.992 1.00 85.62 134 CYS A C 1
ATOM 1060 O O . CYS A 1 134 ? 18.031 6.858 -21.452 1.00 85.62 134 CYS A O 1
ATOM 1062 N N . SER A 1 135 ? 16.176 5.590 -21.525 1.00 85.44 135 SER A N 1
ATOM 1063 C CA . SER A 1 135 ? 16.567 4.867 -22.748 1.00 85.44 135 SER A CA 1
ATOM 1064 C C . SER A 1 135 ? 16.635 5.764 -23.987 1.00 85.44 135 SER A C 1
ATOM 1066 O O . SER A 1 135 ? 17.360 5.447 -24.928 1.00 85.44 135 SER A O 1
ATOM 1068 N N . ARG A 1 136 ? 15.905 6.892 -23.978 1.00 87.81 136 ARG A N 1
ATOM 1069 C CA . ARG A 1 136 ? 15.710 7.791 -25.128 1.00 87.81 136 ARG A CA 1
ATOM 1070 C C . ARG A 1 136 ? 15.098 7.094 -26.350 1.00 87.81 136 ARG A C 1
ATOM 1072 O O . ARG A 1 136 ? 15.368 7.499 -27.477 1.00 87.81 136 ARG A O 1
ATOM 1079 N N . ALA A 1 137 ? 14.296 6.052 -26.130 1.00 86.12 137 ALA A N 1
ATOM 1080 C CA . ALA A 1 137 ? 13.615 5.370 -27.218 1.00 86.12 137 ALA A CA 1
ATOM 1081 C C . ALA A 1 137 ? 12.677 6.309 -27.977 1.00 86.12 137 ALA A C 1
ATOM 1083 O O . ALA A 1 137 ? 12.030 7.165 -27.368 1.00 86.12 137 ALA A O 1
ATOM 1084 N N . LYS A 1 138 ? 12.568 6.115 -29.296 1.00 82.12 138 LYS A N 1
ATOM 1085 C CA . LYS A 1 138 ? 11.624 6.876 -30.128 1.00 82.12 138 LYS A CA 1
ATOM 1086 C C . LYS A 1 138 ? 10.182 6.610 -29.691 1.00 82.12 138 LYS A C 1
ATOM 1088 O O . LYS A 1 138 ? 9.367 7.529 -29.656 1.00 82.12 138 LYS A O 1
ATOM 1093 N N . HIS A 1 139 ? 9.898 5.364 -29.316 1.00 82.88 139 HIS A N 1
ATOM 1094 C CA . HIS A 1 139 ? 8.598 4.938 -28.824 1.00 82.88 139 HIS A CA 1
ATOM 1095 C C . HIS A 1 139 ? 8.753 4.191 -27.501 1.00 82.88 139 HIS A C 1
ATOM 1097 O O . HIS A 1 139 ? 9.514 3.230 -27.396 1.00 82.88 139 HIS A O 1
ATOM 1103 N N . ILE A 1 140 ? 8.029 4.642 -26.479 1.00 82.75 140 ILE A N 1
ATOM 1104 C CA . ILE A 1 140 ? 7.986 3.994 -25.170 1.00 82.75 140 ILE A CA 1
ATOM 1105 C C . ILE A 1 140 ? 6.562 3.492 -24.965 1.00 82.75 140 ILE A C 1
ATOM 1107 O O . ILE A 1 140 ? 5.628 4.289 -24.922 1.00 82.75 140 ILE A O 1
ATOM 1111 N N . PHE A 1 141 ? 6.409 2.181 -24.833 1.00 83.00 141 PHE A N 1
ATOM 1112 C CA . PHE A 1 141 ? 5.157 1.544 -24.451 1.00 83.00 141 PHE A CA 1
ATOM 1113 C C . PHE A 1 141 ? 5.308 1.025 -23.034 1.00 83.00 141 PHE A C 1
ATOM 1115 O O . PHE A 1 141 ? 6.341 0.473 -22.670 1.00 83.00 141 PHE A O 1
ATOM 1122 N N . GLY A 1 142 ? 4.279 1.180 -22.227 1.00 74.50 142 GLY A N 1
ATOM 1123 C CA . GLY A 1 142 ? 4.254 0.610 -20.897 1.00 74.50 142 GLY A CA 1
ATOM 1124 C C . GLY A 1 142 ? 2.827 0.422 -20.448 1.00 74.50 142 GLY A C 1
ATOM 1125 O O . GLY A 1 142 ? 1.893 0.925 -21.075 1.00 74.50 142 GLY A O 1
ATOM 1126 N N . LEU A 1 143 ? 2.667 -0.288 -19.341 1.00 63.34 143 LEU A N 1
ATOM 1127 C CA . LEU A 1 143 ? 1.422 -0.224 -18.598 1.00 63.34 143 LEU A CA 1
ATOM 1128 C C . LEU A 1 143 ? 1.354 1.174 -17.983 1.00 63.34 143 LEU A C 1
ATOM 1130 O O . LEU A 1 143 ? 1.998 1.448 -16.970 1.00 63.34 143 LEU A O 1
ATOM 1134 N N . LEU A 1 144 ? 0.629 2.080 -18.639 1.00 48.00 144 LEU A N 1
ATOM 1135 C CA . LEU A 1 144 ? 0.148 3.271 -17.962 1.00 48.00 144 LEU A CA 1
ATOM 1136 C C . LEU A 1 144 ? -0.816 2.768 -16.882 1.00 48.00 144 LEU A C 1
ATOM 1138 O O . LEU A 1 144 ? -1.782 2.085 -17.229 1.00 48.00 144 LEU A O 1
ATOM 1142 N N . PRO A 1 145 ? -0.599 3.068 -15.591 1.00 49.16 145 PRO A N 1
ATOM 1143 C CA . PRO A 1 145 ? -1.743 3.185 -14.714 1.00 49.16 145 PRO A CA 1
ATOM 1144 C C . PRO A 1 145 ? -2.541 4.352 -15.292 1.00 49.16 145 PRO A C 1
ATOM 1146 O O . PRO A 1 145 ? -2.163 5.507 -15.109 1.00 49.16 145 PRO A O 1
ATOM 1149 N N . ASP A 1 146 ? -3.552 4.055 -16.106 1.00 43.91 146 ASP A N 1
ATOM 1150 C CA . ASP A 1 146 ? -4.507 5.074 -16.516 1.00 43.91 146 ASP A CA 1
ATOM 1151 C C . ASP A 1 146 ? -5.095 5.658 -15.220 1.00 43.91 146 ASP A C 1
ATOM 1153 O O . ASP A 1 146 ? -5.624 4.900 -14.398 1.00 43.91 146 ASP A O 1
ATOM 1157 N N . PRO A 1 147 ? -4.926 6.965 -14.948 1.00 48.59 147 PRO A N 1
ATOM 1158 C CA . PRO A 1 147 ? -5.373 7.545 -13.694 1.00 48.59 147 PRO A CA 1
ATOM 1159 C C . PRO A 1 147 ? -6.906 7.580 -13.555 1.00 48.59 147 PRO A C 1
ATOM 1161 O O . PRO A 1 147 ? -7.416 7.912 -12.478 1.00 48.59 147 PRO A O 1
ATOM 1164 N N . ILE A 1 148 ? -7.658 7.228 -14.601 1.00 53.38 148 ILE A N 1
ATOM 1165 C CA . ILE A 1 148 ? -9.119 7.171 -14.567 1.00 53.38 148 ILE A CA 1
ATOM 1166 C C . ILE A 1 148 ? -9.554 5.855 -13.904 1.00 53.38 148 ILE A C 1
ATOM 1168 O O . ILE A 1 148 ? -9.674 4.827 -14.553 1.00 53.38 148 ILE A O 1
ATOM 1172 N N . CYS A 1 149 ? -9.762 5.908 -12.582 1.00 53.47 149 CYS A N 1
ATOM 1173 C CA . CYS A 1 149 ? -10.323 4.841 -11.734 1.00 53.47 149 CYS A CA 1
ATOM 1174 C C . CYS A 1 149 ? -9.843 3.410 -12.079 1.00 53.47 149 CYS A C 1
ATOM 1176 O O . CYS A 1 149 ? -10.601 2.650 -12.677 1.00 53.47 149 CYS A O 1
ATOM 1178 N N . PRO A 1 150 ? -8.628 3.000 -11.663 1.00 59.66 150 PRO A N 1
ATOM 1179 C CA . PRO A 1 150 ? -8.189 1.619 -11.791 1.00 59.66 150 PRO A CA 1
ATOM 1180 C C . PRO A 1 150 ? -9.200 0.684 -11.124 1.00 59.66 150 PRO A C 1
ATOM 1182 O O . PRO A 1 150 ? -9.545 0.852 -9.951 1.00 59.66 150 PRO A O 1
ATOM 1185 N N . GLU A 1 151 ? -9.669 -0.302 -11.883 1.00 57.41 151 GLU A N 1
ATOM 1186 C CA . GLU A 1 151 ? -10.473 -1.389 -11.348 1.00 57.41 151 GLU A CA 1
ATOM 1187 C C . GLU A 1 151 ? -9.568 -2.371 -10.607 1.00 57.41 151 GLU A C 1
ATOM 1189 O O . GLU A 1 151 ? -8.558 -2.851 -11.127 1.00 57.41 151 GLU A O 1
ATOM 1194 N N . PHE A 1 152 ? -9.946 -2.685 -9.374 1.00 68.62 152 PHE A N 1
ATOM 1195 C CA . PHE A 1 152 ? -9.275 -3.684 -8.559 1.00 68.62 152 PHE A CA 1
ATOM 1196 C C . PHE A 1 152 ? -10.242 -4.851 -8.360 1.00 68.62 152 PHE A C 1
ATOM 1198 O O . PHE A 1 152 ? -11.080 -4.786 -7.458 1.00 68.62 152 PHE A O 1
ATOM 1205 N N . PRO A 1 153 ? -10.170 -5.910 -9.187 1.00 67.62 153 PRO A N 1
ATOM 1206 C CA . PRO A 1 153 ? -11.011 -7.089 -9.020 1.00 67.62 153 PRO A CA 1
ATOM 1207 C C . PRO A 1 153 ? -10.551 -7.871 -7.782 1.00 67.62 153 PRO A C 1
ATOM 1209 O O . PRO A 1 153 ? -9.759 -8.810 -7.866 1.00 67.62 153 PRO A O 1
ATOM 1212 N N . LEU A 1 154 ? -10.999 -7.429 -6.607 1.00 70.38 154 LEU A N 1
ATOM 1213 C CA . LEU A 1 154 ? -10.720 -8.078 -5.332 1.00 70.38 154 LEU A CA 1
ATOM 1214 C C . LEU A 1 154 ? -11.657 -9.279 -5.152 1.00 70.38 154 LEU A C 1
ATOM 1216 O O . LEU A 1 154 ? -12.833 -9.192 -5.512 1.00 70.38 154 LEU A O 1
ATOM 1220 N N . PRO A 1 155 ? -11.176 -10.394 -4.574 1.00 71.12 155 PRO A N 1
ATOM 1221 C CA . PRO A 1 155 ? -12.064 -11.481 -4.186 1.00 71.12 155 PRO A CA 1
ATOM 1222 C C . PRO A 1 155 ? -13.030 -10.996 -3.099 1.00 71.12 155 PRO A C 1
ATOM 1224 O O . PRO A 1 155 ? -12.672 -10.150 -2.282 1.00 71.12 155 PRO A O 1
ATOM 1227 N N . SER A 1 156 ? -14.231 -11.572 -3.038 1.00 78.19 156 SER A N 1
ATOM 1228 C CA . SER A 1 156 ? -15.213 -11.249 -1.989 1.00 78.19 156 SER A CA 1
ATOM 1229 C C . SER A 1 156 ? -14.728 -11.612 -0.579 1.00 78.19 156 SER A C 1
ATOM 1231 O O . SER A 1 156 ? -15.157 -11.004 0.399 1.00 78.19 156 SER A O 1
ATOM 1233 N N . GLY A 1 157 ? -13.840 -12.609 -0.476 1.00 87.06 157 GLY A N 1
ATOM 1234 C CA . GLY A 1 157 ? -13.415 -13.190 0.795 1.00 87.06 157 GLY A CA 1
ATOM 1235 C C . GLY A 1 157 ? -14.538 -13.973 1.485 1.00 87.06 157 GLY A C 1
ATOM 1236 O O . GLY A 1 157 ? -15.564 -14.271 0.870 1.00 87.06 157 GLY A O 1
ATOM 1237 N N . TYR A 1 158 ? -14.335 -14.307 2.759 1.00 89.62 158 TYR A N 1
ATOM 1238 C CA . TYR A 1 158 ? -15.329 -14.952 3.624 1.00 89.62 158 TYR A CA 1
ATOM 1239 C C . TYR A 1 158 ? -15.202 -14.449 5.075 1.00 89.62 158 TYR A C 1
ATOM 1241 O O . TYR A 1 158 ? -14.116 -14.013 5.462 1.00 89.62 158 TYR A O 1
ATOM 1249 N N . PRO A 1 159 ? -16.285 -14.463 5.875 1.00 94.25 159 PRO A N 1
ATOM 1250 C CA . PRO A 1 159 ? -16.251 -13.962 7.246 1.00 94.25 159 PRO A CA 1
ATOM 1251 C C . PRO A 1 159 ? -15.352 -14.820 8.152 1.00 94.25 159 PRO A C 1
ATOM 1253 O O . PRO A 1 159 ? -15.450 -16.048 8.093 1.00 94.25 159 PRO A O 1
ATOM 1256 N N . PRO A 1 160 ? -14.520 -14.211 9.021 1.00 93.81 160 PRO A N 1
ATOM 1257 C CA . PRO A 1 160 ? -13.798 -14.950 10.052 1.00 93.81 160 PRO A CA 1
ATOM 1258 C C . PRO A 1 160 ? -14.729 -15.421 11.176 1.00 93.81 160 PRO A C 1
ATOM 1260 O O . PRO A 1 160 ? -15.824 -14.896 11.381 1.00 93.81 160 PRO A O 1
ATOM 1263 N N . THR A 1 161 ? -14.263 -16.379 11.973 1.00 90.38 161 THR A N 1
ATOM 1264 C CA . THR A 1 161 ? -14.944 -16.777 13.213 1.00 90.38 161 THR A CA 1
ATOM 1265 C C . THR A 1 161 ? -14.842 -15.689 14.287 1.00 90.38 161 THR A C 1
ATOM 1267 O O . THR A 1 161 ? -13.806 -15.035 14.405 1.00 90.38 161 THR A O 1
ATOM 1270 N N . GLY A 1 162 ? -15.871 -15.546 15.129 1.00 83.62 162 GLY A N 1
ATOM 1271 C CA . GLY A 1 162 ? -15.847 -14.618 16.270 1.00 83.62 162 GLY A CA 1
ATOM 1272 C C . GLY A 1 162 ? -16.220 -13.171 15.932 1.00 83.62 162 GLY A C 1
ATOM 1273 O O . GLY A 1 162 ? -15.798 -12.255 16.632 1.00 83.62 162 GLY A O 1
ATOM 1274 N N . LEU A 1 163 ? -16.989 -12.959 14.861 1.00 89.44 163 LEU A N 1
ATOM 1275 C CA . LEU A 1 163 ? -17.590 -11.662 14.543 1.00 89.44 163 LEU A CA 1
ATOM 1276 C C . LEU A 1 163 ? -18.662 -11.261 15.574 1.00 89.44 163 LEU A C 1
ATOM 1278 O O . LEU A 1 163 ? -19.290 -12.137 16.174 1.00 89.44 163 LEU A O 1
ATOM 1282 N N . PRO A 1 164 ? -18.903 -9.951 15.772 1.00 86.88 164 PRO A N 1
ATOM 1283 C CA . PRO A 1 164 ? -20.007 -9.491 16.605 1.00 86.88 164 PRO A CA 1
ATOM 1284 C C . PRO A 1 164 ? -21.359 -9.834 15.965 1.00 86.88 164 PRO A C 1
ATOM 1286 O O . PRO A 1 164 ? -21.478 -9.936 14.747 1.00 86.88 164 PRO A O 1
ATOM 1289 N N . THR A 1 165 ? -22.405 -9.926 16.788 1.00 82.38 165 THR A N 1
ATOM 1290 C CA . THR A 1 165 ? -23.794 -10.067 16.313 1.00 82.38 165 THR A CA 1
ATOM 1291 C C . THR A 1 165 ? -24.292 -8.807 15.593 1.00 82.38 165 THR A C 1
ATOM 1293 O O . THR A 1 165 ? -25.203 -8.880 14.773 1.00 82.38 165 THR A O 1
ATOM 1296 N N . ALA A 1 166 ? -23.713 -7.642 15.903 1.00 80.81 166 ALA A N 1
ATOM 1297 C CA . ALA A 1 166 ? -24.068 -6.377 15.270 1.00 80.81 166 ALA A CA 1
ATOM 1298 C C . ALA A 1 166 ? -23.646 -6.347 13.792 1.00 80.81 166 ALA A C 1
ATOM 1300 O O . ALA A 1 166 ? -22.545 -6.767 13.435 1.00 80.81 166 ALA A O 1
ATOM 1301 N N . SER A 1 167 ? -24.504 -5.787 12.936 1.00 80.94 167 SER A N 1
ATOM 1302 C CA . SER A 1 167 ? -24.260 -5.68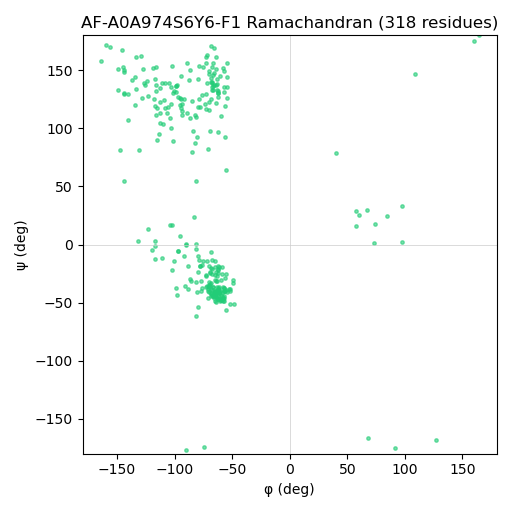0 11.493 1.00 80.94 167 SER A CA 1
ATOM 1303 C C . SER A 1 167 ? -23.293 -4.555 11.112 1.00 80.94 167 SER A C 1
ATOM 1305 O O . SER A 1 167 ? -22.745 -4.570 10.014 1.00 80.94 167 SER A O 1
ATOM 1307 N N . ASN A 1 168 ? -23.079 -3.582 12.000 1.00 90.44 168 ASN A N 1
ATOM 1308 C CA . ASN A 1 168 ? -22.188 -2.442 11.809 1.00 90.44 168 ASN A CA 1
ATOM 1309 C C . ASN A 1 168 ? -21.037 -2.474 12.821 1.00 90.44 168 ASN A C 1
ATOM 1311 O O . ASN A 1 168 ? -21.229 -2.758 14.000 1.00 90.44 168 ASN A O 1
ATOM 1315 N N . TRP A 1 169 ? -19.828 -2.180 12.351 1.00 95.44 169 TRP A N 1
ATOM 1316 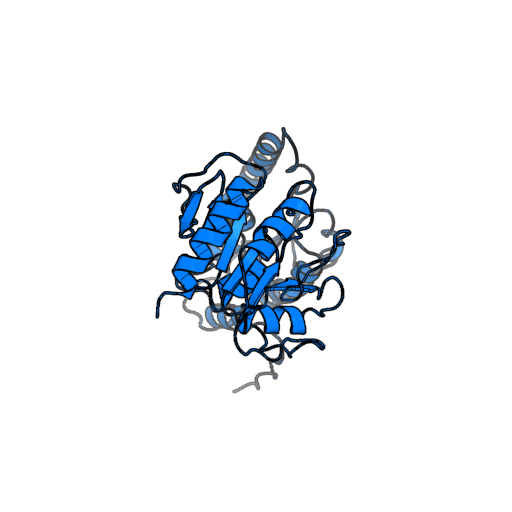C CA . TRP A 1 169 ? -18.616 -2.220 13.167 1.00 95.44 169 TRP A CA 1
ATOM 1317 C C . TRP A 1 169 ? -17.467 -1.470 12.484 1.00 95.44 169 TRP A C 1
ATOM 1319 O O . TRP A 1 169 ? -17.465 -1.284 11.266 1.00 95.44 169 TRP A O 1
ATOM 1329 N N . ILE A 1 170 ? -16.477 -1.032 13.259 1.00 96.94 170 ILE A N 1
ATOM 1330 C CA . ILE A 1 170 ? -15.267 -0.371 12.749 1.00 96.94 170 ILE A CA 1
ATOM 1331 C C . ILE A 1 170 ? -14.140 -1.395 12.664 1.00 96.94 170 ILE A C 1
ATOM 1333 O O . ILE A 1 170 ? -13.926 -2.157 13.606 1.00 96.94 170 ILE A O 1
ATOM 1337 N N . LEU A 1 171 ? -13.376 -1.380 11.572 1.00 97.88 171 LEU A N 1
ATOM 1338 C CA . LEU A 1 171 ? -12.113 -2.111 11.500 1.00 97.88 171 LEU A CA 1
ATOM 1339 C C . LEU A 1 171 ? -10.957 -1.191 11.895 1.00 97.88 171 LEU A C 1
ATOM 1341 O O . LEU A 1 171 ? -10.702 -0.194 11.219 1.00 97.88 171 LEU A O 1
ATOM 1345 N N . LEU A 1 172 ? -10.218 -1.559 12.935 1.00 98.12 172 LEU A N 1
ATOM 1346 C CA . LEU A 1 172 ? -8.928 -0.971 13.268 1.00 98.12 172 LEU A CA 1
ATOM 1347 C C . LEU A 1 172 ? -7.810 -1.931 12.841 1.00 98.12 172 LEU A C 1
ATOM 1349 O O . LEU A 1 172 ? -7.717 -3.058 13.325 1.00 98.12 172 LEU A O 1
ATOM 1353 N N . HIS A 1 173 ? -6.926 -1.468 11.961 1.00 97.50 173 HIS A N 1
ATOM 1354 C CA . HIS A 1 173 ? -5.709 -2.180 11.572 1.00 97.50 173 HIS A CA 1
ATOM 1355 C C . HIS A 1 173 ? -4.475 -1.369 12.016 1.00 97.50 173 HIS A C 1
ATOM 1357 O O . HIS A 1 173 ? -4.006 -0.487 11.286 1.00 97.50 173 HIS A O 1
ATOM 1363 N N . PRO A 1 174 ? -3.962 -1.603 13.240 1.00 96.06 174 PRO A N 1
ATOM 1364 C CA . PRO A 1 174 ? -3.030 -0.679 13.886 1.00 96.06 174 PRO A CA 1
ATOM 1365 C C . PRO A 1 174 ? -1.548 -0.978 13.618 1.00 96.06 174 PRO A C 1
ATOM 1367 O O . PRO A 1 174 ? -0.693 -0.160 13.962 1.00 96.06 174 PRO A O 1
ATOM 1370 N N . PHE A 1 175 ? -1.226 -2.129 13.019 1.00 94.50 175 PHE A N 1
ATOM 1371 C CA . PHE A 1 175 ? 0.149 -2.601 12.863 1.00 94.50 175 PHE A CA 1
ATOM 1372 C C . PHE A 1 175 ? 0.619 -2.577 11.408 1.00 94.50 175 PHE A C 1
ATOM 1374 O O . PHE A 1 175 ? -0.097 -2.966 10.488 1.00 94.50 175 PHE A O 1
ATOM 1381 N N . ALA A 1 176 ? 1.865 -2.157 11.197 1.00 88.19 176 ALA A N 1
ATOM 1382 C CA . ALA A 1 176 ? 2.535 -2.199 9.903 1.00 88.19 176 ALA A CA 1
ATOM 1383 C C . ALA A 1 176 ? 3.952 -2.760 10.043 1.00 88.19 176 ALA A C 1
ATOM 1385 O O . ALA A 1 176 ? 4.554 -2.758 11.115 1.00 88.19 176 ALA A O 1
ATOM 1386 N N . ARG A 1 177 ? 4.522 -3.212 8.922 1.00 80.56 177 ARG A N 1
ATOM 1387 C CA . ARG A 1 177 ? 5.931 -3.617 8.877 1.00 80.56 177 ARG A CA 1
ATOM 1388 C C . ARG A 1 177 ? 6.842 -2.388 8.936 1.00 80.56 177 ARG A C 1
ATOM 1390 O O . ARG A 1 177 ? 6.728 -1.495 8.093 1.00 80.56 177 ARG A O 1
ATOM 1397 N N . GLY A 1 178 ? 7.812 -2.415 9.847 1.00 76.25 178 GLY A N 1
ATOM 1398 C CA . GLY A 1 178 ? 8.866 -1.406 9.984 1.00 76.25 178 GLY A CA 1
ATOM 1399 C C . GLY A 1 178 ? 8.713 -0.532 11.229 1.00 76.25 178 GLY A C 1
ATOM 1400 O O . GLY A 1 178 ? 7.606 -0.220 11.661 1.00 76.25 178 GLY A O 1
ATOM 1401 N N . GLU A 1 179 ? 9.847 -0.127 11.799 1.00 77.94 179 GLU A N 1
ATOM 1402 C CA . GLU A 1 179 ? 9.892 0.595 13.073 1.00 77.94 179 GLU A CA 1
ATOM 1403 C C . GLU A 1 179 ? 9.184 1.959 13.026 1.00 77.94 179 GLU A C 1
ATOM 1405 O O . GLU A 1 179 ? 9.433 2.802 12.154 1.00 77.94 179 GLU A O 1
ATOM 1410 N N . GLY A 1 180 ? 8.314 2.191 14.014 1.00 82.81 180 GLY A N 1
ATOM 1411 C CA . GLY A 1 180 ? 7.585 3.451 14.187 1.00 82.81 180 GLY A CA 1
ATOM 1412 C C . GLY A 1 180 ? 6.447 3.679 13.188 1.00 82.81 180 GLY A C 1
ATOM 1413 O O . GLY A 1 180 ? 6.029 4.818 13.000 1.00 82.81 180 GLY A O 1
ATOM 1414 N N . LYS A 1 181 ? 5.966 2.632 12.504 1.00 87.50 181 LYS A N 1
ATOM 1415 C CA . LYS A 1 181 ? 4.797 2.714 11.606 1.00 87.50 181 LYS A CA 1
ATOM 1416 C C . LYS A 1 181 ? 3.498 2.198 12.219 1.00 87.50 181 LYS A C 1
ATOM 1418 O O . LYS A 1 181 ? 2.436 2.444 11.659 1.00 87.50 181 LYS A O 1
ATOM 1423 N N . SER A 1 182 ? 3.594 1.490 13.336 1.00 93.00 182 SER A N 1
ATOM 1424 C CA . SER A 1 182 ? 2.449 0.981 14.086 1.00 93.00 182 SER A CA 1
ATOM 1425 C C . SER A 1 182 ? 1.974 1.994 15.125 1.00 93.00 182 SER A C 1
ATOM 1427 O O . SER A 1 182 ? 2.751 2.837 15.586 1.00 93.00 182 SER A O 1
ATOM 1429 N N . LEU A 1 183 ? 0.706 1.887 15.515 1.00 94.19 183 LEU A N 1
ATOM 1430 C CA . LEU A 1 183 ? 0.173 2.594 16.677 1.00 94.19 183 LEU A CA 1
ATOM 1431 C C . LEU A 1 183 ? 0.747 2.005 17.972 1.00 94.19 183 LEU A C 1
ATOM 1433 O O . LEU A 1 183 ? 1.047 0.813 18.039 1.00 94.19 183 LEU A O 1
ATOM 1437 N N . SER A 1 184 ? 0.893 2.840 19.003 1.00 92.62 184 SER A N 1
ATOM 1438 C CA . SER A 1 184 ? 1.185 2.354 20.353 1.00 92.62 184 SER A CA 1
ATOM 1439 C C . SER A 1 184 ? -0.052 1.692 20.960 1.00 92.62 184 SER A C 1
ATOM 1441 O O . SER A 1 184 ? -1.182 2.048 20.622 1.00 92.62 184 SER A O 1
ATOM 1443 N N . GLU A 1 185 ? 0.143 0.790 21.922 1.00 92.75 185 GLU A N 1
ATOM 1444 C CA . GLU A 1 185 ? -0.969 0.175 22.662 1.00 92.75 185 GLU A CA 1
ATOM 1445 C C . GLU A 1 185 ? -1.876 1.232 23.313 1.00 92.75 185 GLU A C 1
ATOM 1447 O O . GLU A 1 185 ? -3.098 1.135 23.253 1.00 92.75 185 GLU A O 1
ATOM 1452 N N . SER A 1 186 ? -1.284 2.303 23.851 1.00 92.06 186 SER A N 1
ATOM 1453 C CA . SER A 1 186 ? -2.020 3.427 24.437 1.00 92.06 186 SER A CA 1
ATOM 1454 C C . SER A 1 186 ? -2.892 4.178 23.429 1.00 92.06 186 SER A C 1
ATOM 1456 O O . SER A 1 186 ? -3.983 4.609 23.784 1.00 92.06 186 SER A O 1
ATOM 1458 N N . ALA A 1 187 ? -2.440 4.328 22.183 1.00 93.94 187 ALA A N 1
ATOM 1459 C CA . ALA A 1 187 ? -3.209 4.963 21.116 1.00 93.94 187 ALA A CA 1
ATOM 1460 C C . ALA A 1 187 ? -4.379 4.072 20.666 1.00 93.94 187 ALA A C 1
ATOM 1462 O O . ALA A 1 187 ? -5.473 4.568 20.401 1.00 93.94 187 ALA A O 1
ATOM 1463 N N . ILE A 1 188 ? -4.154 2.756 20.617 1.00 95.00 188 ILE A N 1
ATOM 1464 C CA . ILE A 1 188 ? -5.181 1.762 20.285 1.00 95.00 188 ILE A CA 1
ATOM 1465 C C . ILE A 1 188 ? -6.284 1.766 21.348 1.00 95.00 188 ILE A C 1
ATOM 1467 O O . ILE A 1 188 ? -7.454 1.893 20.999 1.00 95.00 188 ILE A O 1
ATOM 1471 N N . LEU A 1 189 ? -5.918 1.707 22.633 1.00 93.94 189 LEU A N 1
ATOM 1472 C CA . LEU A 1 189 ? -6.881 1.787 23.735 1.00 93.94 189 LEU A CA 1
ATOM 1473 C C . LEU A 1 189 ? -7.670 3.097 23.713 1.00 93.94 189 LEU A C 1
ATOM 1475 O O . LEU A 1 189 ? -8.895 3.058 23.757 1.00 93.94 189 LEU A O 1
ATOM 1479 N N . GLN A 1 190 ? -6.982 4.234 23.563 1.00 94.06 190 GLN A N 1
ATOM 1480 C CA . GLN A 1 190 ? -7.622 5.550 23.517 1.00 94.06 190 GLN A CA 1
ATOM 1481 C C . GLN A 1 190 ? -8.685 5.628 22.410 1.00 94.06 190 GLN A C 1
ATOM 1483 O O . GLN A 1 190 ? -9.764 6.184 22.603 1.00 94.06 190 GLN A O 1
ATOM 1488 N N . PHE A 1 191 ? -8.396 5.045 21.243 1.00 95.38 191 PHE A N 1
ATOM 1489 C CA . PHE A 1 191 ? -9.358 4.960 20.149 1.00 95.38 191 PHE A CA 1
ATOM 1490 C C . PHE A 1 191 ? -10.552 4.072 20.496 1.00 95.38 191 PHE A C 1
ATOM 1492 O O . PHE A 1 191 ? -11.691 4.460 20.255 1.00 95.38 191 PHE A O 1
ATOM 1499 N N . CYS A 1 192 ? -10.300 2.893 21.065 1.00 94.75 192 CYS A N 1
ATOM 1500 C CA . CYS A 1 192 ? -11.339 1.950 21.469 1.00 94.75 192 CYS A CA 1
ATOM 1501 C C . CYS A 1 192 ? -12.301 2.548 22.506 1.00 94.75 192 CYS A C 1
ATOM 1503 O O . CYS A 1 192 ? -13.511 2.393 22.359 1.00 94.75 192 CYS A O 1
ATOM 1505 N N . GLU A 1 193 ? -11.779 3.263 23.505 1.00 93.31 193 GLU A N 1
ATOM 1506 C CA . GLU A 1 193 ? -12.553 3.909 24.578 1.00 93.31 193 GLU A CA 1
ATOM 1507 C C . GLU A 1 193 ? -13.521 4.982 24.075 1.00 93.31 193 GLU A C 1
ATOM 1509 O O . GLU A 1 193 ? -14.487 5.305 24.758 1.00 93.31 193 GLU A O 1
ATOM 1514 N N . HIS A 1 194 ? -13.302 5.527 22.876 1.00 92.62 194 HIS A N 1
ATOM 1515 C CA . HIS A 1 194 ? -14.223 6.507 22.321 1.00 92.62 194 HIS A CA 1
ATOM 1516 C C . HIS A 1 194 ? -15.533 5.885 21.850 1.00 92.62 194 HIS A C 1
ATOM 1518 O O . HIS A 1 194 ? -16.522 6.599 21.785 1.00 92.62 194 HIS A O 1
ATOM 1524 N N . PHE A 1 195 ? -15.588 4.612 21.481 1.00 90.31 195 PHE A N 1
ATOM 1525 C CA . PHE A 1 195 ? -16.823 4.018 20.970 1.00 90.31 195 PHE A CA 1
ATOM 1526 C C . PHE A 1 195 ? -17.554 3.323 22.118 1.00 90.31 195 PHE A C 1
ATOM 1528 O O . PHE A 1 195 ? -16.949 2.512 22.798 1.00 90.31 195 PHE A O 1
ATOM 1535 N N . ASP A 1 196 ? -18.827 3.648 22.360 1.00 82.31 196 ASP A N 1
ATOM 1536 C CA . ASP A 1 196 ? -19.565 3.071 23.495 1.00 82.31 196 ASP A CA 1
ATOM 1537 C C . ASP A 1 196 ? -20.105 1.673 23.156 1.00 82.31 196 ASP A C 1
ATOM 1539 O O . ASP A 1 196 ? -19.742 0.676 23.772 1.00 82.31 196 ASP A O 1
ATOM 1543 N N . SER A 1 197 ? -20.975 1.590 22.146 1.00 81.81 197 SER A N 1
ATOM 1544 C CA . SER A 1 197 ? -21.678 0.356 21.763 1.00 81.81 197 SER A CA 1
ATOM 1545 C C . SER A 1 197 ? -21.339 -0.150 20.362 1.00 81.81 197 SER A C 1
ATOM 1547 O O . SER A 1 197 ? -21.674 -1.286 20.031 1.00 81.81 197 SER A O 1
ATOM 1549 N N . LEU A 1 198 ? -20.671 0.662 19.535 1.00 90.75 198 LEU A N 1
ATOM 1550 C CA . LEU A 1 198 ? -20.273 0.266 18.187 1.00 90.75 198 LEU A CA 1
ATOM 1551 C C . LEU A 1 198 ? -19.038 -0.647 18.257 1.00 90.75 198 LEU A C 1
ATOM 1553 O O . LEU A 1 198 ? -17.987 -0.185 18.714 1.00 90.75 198 LEU A O 1
ATOM 1557 N N . PRO A 1 199 ? -19.114 -1.908 17.790 1.00 95.12 199 PRO A N 1
ATOM 1558 C CA . PRO A 1 199 ? -17.986 -2.817 17.905 1.00 95.12 199 PRO A CA 1
ATOM 1559 C C . PRO A 1 199 ? -16.760 -2.339 17.127 1.00 95.12 199 PRO A C 1
ATOM 1561 O O . PRO A 1 199 ? -16.866 -1.898 15.978 1.00 95.12 199 PRO A O 1
ATOM 1564 N N . VAL A 1 200 ? -15.583 -2.484 17.739 1.00 96.62 200 VAL A N 1
ATOM 1565 C CA . VAL A 1 200 ? -14.290 -2.210 17.098 1.00 96.62 200 VAL A CA 1
ATOM 1566 C C . VAL A 1 200 ? -13.533 -3.523 16.944 1.00 96.62 200 VAL A C 1
ATOM 1568 O O . VAL A 1 200 ? -13.130 -4.150 17.924 1.00 96.62 200 VAL A O 1
ATOM 1571 N N . LEU A 1 201 ? -13.335 -3.951 15.701 1.00 97.19 201 LEU A N 1
ATOM 1572 C CA . LEU A 1 201 ? -12.579 -5.154 15.375 1.00 97.19 201 LEU A CA 1
ATOM 1573 C C . LEU A 1 201 ? -11.128 -4.759 15.142 1.00 97.19 201 LEU A C 1
ATOM 1575 O O . LEU A 1 201 ? -10.840 -3.912 14.300 1.00 97.19 201 LEU A O 1
ATOM 1579 N N . ILE A 1 202 ? -10.212 -5.390 15.867 1.00 97.25 202 ILE A N 1
ATOM 1580 C CA . ILE A 1 202 ? -8.777 -5.149 15.740 1.00 97.25 202 ILE A CA 1
ATOM 1581 C C . ILE A 1 202 ? -8.160 -6.342 15.026 1.00 97.25 202 ILE A C 1
ATOM 1583 O O . ILE A 1 202 ? -8.138 -7.442 15.572 1.00 97.25 202 ILE A O 1
ATOM 1587 N N . ALA A 1 203 ? -7.658 -6.140 13.812 1.00 96.31 203 ALA A N 1
ATOM 1588 C CA . ALA A 1 203 ? -7.094 -7.215 12.999 1.00 96.31 203 ALA A CA 1
ATOM 1589 C C . ALA A 1 203 ? -5.700 -6.856 12.475 1.00 96.31 203 ALA A C 1
ATOM 1591 O O . ALA A 1 203 ? -5.304 -5.690 12.458 1.00 96.31 203 ALA A O 1
ATOM 1592 N N . GLY A 1 204 ? -4.953 -7.873 12.043 1.00 93.44 204 GLY A N 1
ATOM 1593 C CA . GLY A 1 204 ? -3.589 -7.733 11.535 1.00 93.44 204 GLY A CA 1
ATOM 1594 C C . GLY A 1 204 ? -2.601 -8.656 12.243 1.00 93.44 204 GLY A C 1
ATOM 1595 O O . GLY A 1 204 ? -2.992 -9.569 12.970 1.00 93.44 204 GLY A O 1
ATOM 1596 N N . ILE A 1 205 ? -1.313 -8.412 12.006 1.00 91.50 205 ILE A N 1
ATOM 1597 C CA . ILE A 1 205 ? -0.214 -9.156 12.630 1.00 91.50 205 ILE A CA 1
ATOM 1598 C C . ILE A 1 205 ? 0.423 -8.265 13.692 1.00 91.50 205 ILE A C 1
ATOM 1600 O O . ILE A 1 205 ? 0.950 -7.201 13.361 1.00 91.50 205 ILE A O 1
ATOM 1604 N N . GLY A 1 206 ? 0.371 -8.698 14.946 1.00 91.81 206 GLY A N 1
ATOM 1605 C CA . GLY A 1 206 ? 0.890 -7.947 16.086 1.00 91.81 206 GLY A CA 1
ATOM 1606 C C . GLY A 1 206 ? 0.363 -8.478 17.411 1.00 91.81 206 GLY A C 1
ATOM 1607 O O . GLY A 1 206 ? -0.419 -9.426 17.444 1.00 91.81 206 GLY A O 1
ATOM 1608 N N . GLU A 1 207 ? 0.786 -7.854 18.501 1.00 91.31 207 GLU A N 1
ATOM 1609 C CA . GLU A 1 207 ? 0.411 -8.238 19.859 1.00 91.31 207 GLU A CA 1
ATOM 1610 C C . GLU A 1 207 ? -0.141 -7.031 20.614 1.00 91.31 207 GLU A C 1
ATOM 1612 O O . GLU A 1 207 ? 0.200 -5.884 20.320 1.00 91.31 207 GLU A O 1
ATOM 1617 N N . LEU A 1 208 ? -1.032 -7.311 21.563 1.00 90.94 208 LEU A N 1
ATOM 1618 C CA . LEU A 1 208 ? -1.593 -6.336 22.486 1.00 90.94 208 LEU A CA 1
ATOM 1619 C C . LEU A 1 208 ? -1.559 -6.935 23.885 1.00 90.94 208 LEU A C 1
ATOM 1621 O O . LEU A 1 208 ? -2.181 -7.967 24.136 1.00 90.94 208 LEU A O 1
ATOM 1625 N N . SER A 1 209 ? -0.859 -6.257 24.782 1.00 84.62 209 SER A N 1
ATOM 1626 C CA . SER A 1 209 ? -0.799 -6.576 26.206 1.00 84.62 209 SER A CA 1
ATOM 1627 C C . SER A 1 209 ? -2.047 -6.150 26.997 1.00 84.62 209 SER A C 1
ATOM 1629 O O . SER A 1 209 ? -2.467 -6.898 27.884 1.00 84.62 209 SER A O 1
ATOM 1631 N N . PRO A 1 210 ? -2.661 -4.971 26.754 1.00 80.31 210 PRO A N 1
ATOM 1632 C CA . PRO A 1 210 ? -3.725 -4.490 27.622 1.00 80.31 210 PRO A CA 1
ATOM 1633 C C . PRO A 1 210 ? -5.065 -5.170 27.346 1.00 80.31 210 PRO A C 1
ATOM 1635 O O . PRO A 1 210 ? -5.379 -5.580 26.225 1.00 80.31 210 PRO A O 1
ATOM 1638 N N . ARG A 1 211 ? -5.908 -5.213 28.383 1.00 88.00 211 ARG A N 1
ATOM 1639 C CA . ARG A 1 211 ? -7.292 -5.666 28.259 1.00 88.00 211 ARG A CA 1
ATOM 1640 C C . ARG A 1 211 ? -8.096 -4.639 27.465 1.00 88.00 211 ARG A C 1
ATOM 1642 O O . ARG A 1 211 ? -8.181 -3.478 27.852 1.00 88.00 211 ARG A O 1
ATOM 1649 N N . LEU A 1 212 ? -8.692 -5.089 26.369 1.00 91.75 212 LEU A N 1
ATOM 1650 C CA . LEU A 1 212 ? -9.560 -4.267 25.536 1.00 91.75 212 LEU A CA 1
ATOM 1651 C C . LEU A 1 212 ? -10.940 -4.066 26.194 1.00 91.75 212 LEU A C 1
ATOM 1653 O O . LEU A 1 212 ? -11.388 -4.946 26.940 1.00 91.75 212 LEU A O 1
ATOM 1657 N N . PRO A 1 213 ? -11.632 -2.951 25.896 1.00 92.94 213 PRO A N 1
ATOM 1658 C CA . PRO A 1 213 ? -13.041 -2.772 26.242 1.00 92.94 213 PRO A CA 1
ATOM 1659 C C . PRO A 1 213 ? -13.933 -3.911 25.716 1.00 92.94 213 PRO A C 1
ATOM 1661 O O . PRO A 1 213 ? -13.593 -4.569 24.734 1.00 92.94 213 PRO A O 1
ATOM 1664 N N . SER A 1 214 ? -15.093 -4.141 26.336 1.00 91.44 214 SER A N 1
ATOM 1665 C CA . SER A 1 214 ? -15.972 -5.283 26.018 1.00 91.44 214 SER A CA 1
ATOM 1666 C C . SER A 1 214 ? -16.569 -5.258 24.606 1.00 91.44 214 SER A C 1
ATOM 1668 O O . SER A 1 214 ? -16.869 -6.315 24.058 1.00 91.44 214 SER A O 1
ATOM 1670 N N . HIS A 1 215 ? -16.723 -4.079 24.000 1.00 92.31 215 HIS A N 1
ATOM 1671 C CA . HIS A 1 215 ? -17.172 -3.908 22.612 1.00 92.31 215 HIS A CA 1
ATOM 1672 C C . HIS A 1 215 ? -16.049 -4.100 21.582 1.00 92.31 215 HIS A C 1
ATOM 1674 O O . HIS A 1 215 ? -16.294 -4.045 20.376 1.00 92.31 215 HIS A O 1
ATOM 1680 N N . CYS A 1 216 ? -14.808 -4.307 22.024 1.00 94.81 216 CYS A N 1
ATOM 1681 C CA . CYS A 1 216 ? -13.664 -4.501 21.145 1.00 94.81 216 CYS A CA 1
ATOM 1682 C C . CYS A 1 216 ? -13.333 -5.988 20.990 1.00 94.81 216 CYS A C 1
ATOM 1684 O O . CYS A 1 216 ? -13.176 -6.715 21.970 1.00 94.81 216 CYS A O 1
ATOM 1686 N N . ILE A 1 217 ? -13.161 -6.436 19.747 1.00 94.44 217 ILE A N 1
ATOM 1687 C CA . ILE A 1 217 ? -12.849 -7.831 19.423 1.00 94.44 217 ILE A CA 1
ATOM 1688 C C . ILE A 1 217 ? -11.473 -7.888 18.763 1.00 94.44 217 ILE A C 1
ATOM 1690 O O . ILE A 1 217 ? -11.257 -7.311 17.699 1.00 94.44 217 ILE A O 1
ATOM 1694 N N . SER A 1 218 ? -10.535 -8.611 19.381 1.00 95.50 218 SER A N 1
ATOM 1695 C CA . SER A 1 218 ? -9.206 -8.837 18.805 1.00 95.50 218 SER A CA 1
ATOM 1696 C C . SER A 1 218 ? -9.178 -10.086 17.921 1.00 95.50 218 SER A C 1
ATOM 1698 O O . SER A 1 218 ? -9.278 -11.225 18.394 1.00 95.50 218 SER A O 1
ATOM 1700 N N . LEU A 1 219 ? -8.979 -9.844 16.629 1.00 96.00 219 LEU A N 1
ATOM 1701 C CA . LEU A 1 219 ? -8.713 -10.817 15.571 1.00 96.00 219 LEU A CA 1
ATOM 1702 C C . LEU A 1 219 ? -7.226 -10.824 15.162 1.00 96.00 219 LEU A C 1
ATOM 1704 O O . LEU A 1 219 ? -6.866 -11.336 14.100 1.00 96.00 219 LEU A O 1
ATOM 1708 N N . LEU A 1 220 ? -6.344 -10.250 15.989 1.00 95.62 220 LEU A N 1
ATOM 1709 C CA . LEU A 1 220 ? -4.901 -10.253 15.747 1.00 95.62 220 LEU A CA 1
ATOM 1710 C C . LEU A 1 220 ? -4.373 -11.681 15.610 1.00 95.62 220 LEU A C 1
ATOM 1712 O O . LEU A 1 220 ? -4.671 -12.541 16.437 1.00 95.62 220 LEU A O 1
ATOM 1716 N N . ASN A 1 221 ? -3.588 -11.917 14.559 1.00 95.19 221 ASN A N 1
ATOM 1717 C CA . ASN A 1 221 ? -3.019 -13.219 14.196 1.00 95.19 221 ASN A CA 1
ATOM 1718 C C . ASN A 1 221 ? -4.058 -14.341 13.968 1.00 95.19 221 ASN A C 1
ATOM 1720 O O . ASN A 1 221 ? -3.686 -15.511 13.944 1.00 95.19 221 ASN A O 1
ATOM 1724 N N . LYS A 1 222 ? -5.347 -14.006 13.789 1.00 95.12 222 LYS A N 1
ATOM 1725 C CA . LYS A 1 222 ? -6.459 -14.972 13.648 1.00 95.12 222 LYS A CA 1
ATOM 1726 C C . LYS A 1 222 ? -7.169 -14.918 12.295 1.00 95.12 222 LYS A C 1
ATOM 1728 O O . LYS A 1 222 ? -8.148 -15.623 12.098 1.00 95.12 222 LYS A O 1
ATOM 1733 N N . THR A 1 223 ? -6.703 -14.074 11.379 1.00 93.81 223 THR A N 1
ATOM 1734 C CA . THR A 1 223 ? -7.316 -13.895 10.057 1.00 93.81 223 THR A CA 1
ATOM 1735 C C . THR A 1 223 ? -6.364 -14.332 8.955 1.00 93.81 223 THR A C 1
ATOM 1737 O O . THR A 1 223 ? -5.216 -13.881 8.898 1.00 93.81 223 THR A O 1
ATOM 1740 N N . SER A 1 224 ? -6.867 -15.129 8.023 1.00 92.56 224 SER A N 1
ATOM 1741 C CA . SER A 1 224 ? -6.290 -15.322 6.696 1.00 92.56 224 SER A CA 1
ATOM 1742 C C . SER A 1 224 ? -6.411 -14.054 5.838 1.00 92.56 224 SER A C 1
ATOM 1744 O O . SER A 1 224 ? -7.102 -13.090 6.179 1.00 92.56 224 SER A O 1
ATOM 1746 N N . LEU A 1 225 ? -5.755 -14.055 4.674 1.00 86.25 225 LEU A N 1
ATOM 1747 C CA . LEU A 1 225 ? -5.854 -12.950 3.719 1.00 86.25 225 LEU A CA 1
ATOM 1748 C C . LEU A 1 225 ? -7.292 -12.741 3.214 1.00 86.25 225 LEU A C 1
ATOM 1750 O O . LEU A 1 225 ? -7.734 -11.600 3.108 1.00 86.25 225 LEU A O 1
ATOM 1754 N N . LEU A 1 226 ? -8.020 -13.820 2.911 1.00 86.50 226 LEU A N 1
ATOM 1755 C CA . LEU A 1 226 ? -9.391 -13.735 2.398 1.00 86.50 226 LEU A CA 1
ATOM 1756 C C . LEU A 1 226 ? -10.373 -13.242 3.470 1.00 86.50 226 LEU A C 1
ATOM 1758 O O . LEU A 1 226 ? -11.272 -12.470 3.146 1.00 86.50 226 LEU A O 1
ATOM 1762 N N . GLU A 1 227 ? -10.154 -13.592 4.739 1.00 94.62 227 GLU A N 1
ATOM 1763 C CA . GLU A 1 227 ? -10.925 -13.039 5.861 1.00 94.62 227 GLU A CA 1
ATOM 1764 C C . GLU A 1 227 ? -10.623 -11.558 6.090 1.00 94.62 227 GLU A C 1
ATOM 1766 O O . GLU A 1 227 ? -11.539 -10.765 6.286 1.00 94.62 227 GLU A O 1
ATOM 1771 N N . MET A 1 228 ? -9.353 -11.147 6.000 1.00 94.94 228 MET A N 1
ATOM 1772 C CA . MET A 1 228 ? -8.976 -9.732 6.089 1.00 94.94 228 MET A CA 1
ATOM 1773 C C . MET A 1 228 ? -9.611 -8.898 4.966 1.00 94.94 228 MET A C 1
ATOM 1775 O O . MET A 1 228 ? -10.098 -7.794 5.218 1.00 94.94 228 MET A O 1
ATOM 1779 N N . ILE A 1 229 ? -9.632 -9.416 3.732 1.00 89.25 229 ILE A N 1
ATOM 1780 C CA . ILE A 1 229 ? -10.303 -8.751 2.606 1.00 89.25 229 ILE A CA 1
ATOM 1781 C C . ILE A 1 229 ? -11.801 -8.631 2.887 1.00 89.25 229 ILE A C 1
ATOM 1783 O O . ILE A 1 229 ? -12.348 -7.535 2.765 1.00 89.25 229 ILE A O 1
ATOM 1787 N N . TRP A 1 230 ? -12.448 -9.710 3.333 1.00 95.06 230 TRP A N 1
ATOM 1788 C CA . TRP A 1 230 ? -13.867 -9.680 3.685 1.00 95.06 230 TRP A CA 1
ATOM 1789 C C . TRP A 1 230 ? -14.161 -8.625 4.755 1.00 95.06 230 TRP A C 1
ATOM 1791 O O . TRP A 1 230 ? -15.063 -7.806 4.570 1.00 95.06 230 TRP A O 1
ATOM 1801 N N . LEU A 1 231 ? -13.349 -8.568 5.818 1.00 96.31 231 LEU A N 1
ATOM 1802 C CA . LEU A 1 231 ? -13.476 -7.556 6.865 1.00 96.31 231 LEU A CA 1
ATOM 1803 C C . LEU A 1 231 ? -13.391 -6.130 6.284 1.00 96.31 231 LEU A C 1
ATOM 1805 O O . LEU A 1 231 ? -14.252 -5.290 6.539 1.00 96.31 231 LEU A O 1
ATOM 1809 N N . CYS A 1 232 ? -12.390 -5.856 5.446 1.00 95.00 232 CYS A N 1
ATOM 1810 C CA . CYS A 1 232 ? -12.218 -4.549 4.802 1.00 95.00 232 CYS A CA 1
ATOM 1811 C C . CYS A 1 232 ? -13.452 -4.116 3.980 1.00 95.00 232 CYS A C 1
ATOM 1813 O O . CYS A 1 232 ? -13.808 -2.931 3.945 1.00 95.00 232 CYS A O 1
ATOM 1815 N N . LEU A 1 233 ? -14.105 -5.074 3.317 1.00 91.62 233 LEU A N 1
ATOM 1816 C CA . LEU A 1 233 ? -15.264 -4.834 2.456 1.00 91.62 233 LEU A CA 1
ATOM 1817 C C . LEU A 1 233 ? -16.583 -4.672 3.223 1.00 91.62 233 LEU A C 1
ATOM 1819 O O . LEU A 1 233 ? -17.486 -4.024 2.697 1.00 91.62 233 LEU A O 1
ATOM 1823 N N . HIS A 1 234 ? -16.692 -5.200 4.445 1.00 94.81 234 HIS A N 1
ATOM 1824 C CA . HIS A 1 234 ? -17.948 -5.223 5.211 1.00 94.81 234 HIS A CA 1
ATOM 1825 C C . HIS A 1 234 ? -17.953 -4.306 6.440 1.00 94.81 234 HIS A C 1
ATOM 1827 O O . HIS A 1 234 ? -19.022 -4.046 6.983 1.00 94.81 234 HIS A O 1
ATOM 1833 N N . ALA A 1 235 ? -16.802 -3.765 6.852 1.00 95.56 235 ALA A N 1
ATOM 1834 C CA . ALA A 1 235 ? -16.741 -2.778 7.928 1.00 95.56 235 ALA A CA 1
ATOM 1835 C C . ALA A 1 235 ? -17.603 -1.544 7.612 1.00 95.56 235 ALA A C 1
ATOM 1837 O O . ALA A 1 235 ? -17.749 -1.149 6.455 1.00 95.56 235 ALA A O 1
ATOM 1838 N N . GLU A 1 236 ? -18.115 -0.853 8.619 1.00 95.38 236 GLU A N 1
ATOM 1839 C CA . GLU A 1 236 ? -18.765 0.434 8.382 1.00 95.38 236 GLU A CA 1
ATOM 1840 C C . GLU A 1 236 ? -17.726 1.488 7.983 1.00 95.38 236 GLU A C 1
ATOM 1842 O O . GLU A 1 236 ? -17.900 2.220 7.005 1.00 95.38 236 GLU A O 1
ATOM 1847 N N . PHE A 1 237 ? -16.578 1.461 8.662 1.00 97.12 237 PHE A N 1
ATOM 1848 C CA . PHE A 1 237 ? -15.416 2.281 8.354 1.00 97.12 237 PHE A CA 1
ATOM 1849 C C . PHE A 1 237 ? -14.123 1.554 8.739 1.00 97.12 237 PHE A C 1
ATOM 1851 O O . PHE A 1 237 ? -14.110 0.752 9.675 1.00 97.12 237 PHE A O 1
ATOM 1858 N N . VAL A 1 238 ? -13.027 1.843 8.035 1.00 98.12 238 VAL A N 1
ATOM 1859 C CA . VAL A 1 238 ? -11.706 1.269 8.313 1.00 98.12 238 VAL A CA 1
ATOM 1860 C C . VAL A 1 238 ? -10.715 2.364 8.680 1.00 98.12 238 VAL A C 1
ATOM 1862 O O . VAL A 1 238 ? -10.489 3.301 7.912 1.00 98.12 238 VAL A O 1
ATOM 1865 N N . VAL A 1 239 ? -10.083 2.213 9.840 1.00 98.25 239 VAL A N 1
ATOM 1866 C CA . VAL A 1 239 ? -8.928 3.003 10.267 1.00 98.25 239 VAL A CA 1
ATOM 1867 C C . VAL A 1 239 ? -7.708 2.097 10.207 1.00 98.25 239 VAL A C 1
ATOM 1869 O O . VAL A 1 239 ? -7.638 1.085 10.898 1.00 98.25 239 VAL A O 1
ATOM 1872 N N . SER A 1 240 ? -6.742 2.438 9.364 1.00 97.12 240 SER A N 1
ATOM 1873 C CA . SER A 1 240 ? -5.555 1.608 9.163 1.00 97.12 240 SER A CA 1
ATOM 1874 C C . SER A 1 240 ? -4.309 2.468 9.120 1.00 97.12 240 SER A C 1
ATOM 1876 O O . SER A 1 240 ? -4.306 3.523 8.495 1.00 97.12 240 SER A O 1
ATOM 1878 N N . VAL A 1 241 ? -3.212 1.996 9.703 1.00 94.94 241 VAL A N 1
ATOM 1879 C CA . VAL A 1 241 ? -1.887 2.520 9.340 1.00 94.94 241 VAL A CA 1
ATOM 1880 C C . VAL A 1 241 ? -1.576 2.204 7.873 1.00 94.94 241 VAL A C 1
ATOM 1882 O O . VAL A 1 241 ? -2.185 1.302 7.286 1.00 94.94 241 VAL A O 1
ATOM 1885 N N . ASP A 1 242 ? -0.620 2.928 7.292 1.00 88.00 242 ASP A N 1
ATOM 1886 C CA . ASP A 1 242 ? -0.114 2.718 5.929 1.00 88.00 242 ASP A CA 1
ATOM 1887 C C . ASP A 1 242 ? 0.414 1.279 5.722 1.00 88.00 242 ASP A C 1
ATOM 1889 O O . ASP A 1 242 ? 1.553 0.934 6.060 1.00 88.00 242 ASP A O 1
ATOM 1893 N N . SER A 1 243 ? -0.473 0.404 5.247 1.00 85.00 243 SER A N 1
ATOM 1894 C CA . SER A 1 243 ? -0.298 -1.047 5.177 1.00 85.00 243 SER A CA 1
ATOM 1895 C C . SER A 1 243 ? -1.255 -1.666 4.152 1.00 85.00 243 SER A C 1
ATOM 1897 O O . SER A 1 243 ? -2.147 -1.001 3.628 1.00 85.00 243 SER A O 1
ATOM 1899 N N . GLY A 1 244 ? -1.079 -2.960 3.861 1.00 84.19 244 GLY A N 1
ATOM 1900 C CA . GLY A 1 244 ? -1.866 -3.685 2.853 1.00 84.19 244 GLY A CA 1
ATOM 1901 C C . GLY A 1 244 ? -3.388 -3.485 2.959 1.00 84.19 244 GLY A C 1
ATOM 1902 O O . GLY A 1 244 ? -3.993 -3.106 1.956 1.00 84.19 244 GLY A O 1
ATOM 1903 N N . PRO A 1 245 ? -4.013 -3.665 4.140 1.00 91.25 245 PRO A N 1
ATOM 1904 C CA . PRO A 1 245 ? -5.456 -3.473 4.309 1.00 91.25 245 PRO A CA 1
ATOM 1905 C C . PRO A 1 245 ? -5.959 -2.075 3.931 1.00 91.25 245 PRO A C 1
ATOM 1907 O O . PRO A 1 245 ? -7.007 -1.963 3.300 1.00 91.25 245 PRO A O 1
ATOM 1910 N N . ALA A 1 246 ? -5.191 -1.012 4.200 1.00 89.62 246 ALA A N 1
ATOM 1911 C CA . ALA A 1 246 ? -5.554 0.337 3.758 1.00 89.62 246 ALA A CA 1
ATOM 1912 C C . ALA A 1 246 ? -5.719 0.404 2.228 1.00 89.62 246 ALA A C 1
ATOM 1914 O O . ALA A 1 246 ? -6.666 1.006 1.727 1.00 89.62 246 ALA A O 1
ATOM 1915 N N . HIS A 1 247 ? -4.847 -0.264 1.469 1.00 87.12 247 HIS A N 1
ATOM 1916 C CA . HIS A 1 247 ? -4.947 -0.296 0.009 1.00 87.12 247 HIS A CA 1
ATOM 1917 C C . HIS A 1 247 ? -6.115 -1.148 -0.497 1.00 87.12 247 HIS A C 1
ATOM 1919 O O . HIS A 1 247 ? -6.752 -0.756 -1.471 1.00 87.12 247 HIS A O 1
ATOM 1925 N N . VAL A 1 248 ? -6.434 -2.259 0.176 1.00 87.44 248 VAL A N 1
ATOM 1926 C CA . VAL A 1 248 ? -7.621 -3.083 -0.129 1.00 87.44 248 VAL A CA 1
ATOM 1927 C C . VAL A 1 248 ? -8.893 -2.240 -0.008 1.00 87.44 248 VAL A C 1
ATOM 1929 O O . VAL A 1 248 ? -9.719 -2.219 -0.920 1.00 87.44 248 VAL A O 1
ATOM 1932 N N . VAL A 1 249 ? -9.031 -1.475 1.079 1.00 92.31 249 VAL A N 1
ATOM 1933 C CA . VAL A 1 249 ? -10.193 -0.594 1.264 1.00 92.31 249 VAL A CA 1
ATOM 1934 C C . VAL A 1 249 ? -10.171 0.555 0.263 1.00 92.31 249 VAL A C 1
ATOM 1936 O O . VAL A 1 249 ? -11.202 0.863 -0.322 1.00 92.31 249 VAL A O 1
ATOM 1939 N N . ALA A 1 250 ? -9.013 1.176 0.015 1.00 88.31 250 ALA A N 1
ATOM 1940 C CA . ALA A 1 250 ? -8.898 2.260 -0.960 1.00 88.31 250 ALA A CA 1
ATOM 1941 C C . ALA A 1 250 ? -9.370 1.836 -2.357 1.00 88.31 250 ALA A C 1
ATOM 1943 O O . ALA A 1 250 ? -10.031 2.619 -3.040 1.00 88.31 250 ALA A O 1
ATOM 1944 N N . ALA A 1 251 ? -9.036 0.606 -2.744 1.00 81.12 251 ALA A N 1
ATOM 1945 C CA . ALA A 1 251 ? -9.395 -0.003 -4.011 1.00 81.12 251 ALA A CA 1
ATOM 1946 C C . ALA A 1 251 ? -10.910 -0.222 -4.167 1.00 81.12 251 ALA A C 1
ATOM 1948 O O . ALA A 1 251 ? -11.455 0.092 -5.221 1.00 81.12 251 ALA A O 1
ATOM 1949 N N . ALA A 1 252 ? -11.597 -0.704 -3.128 1.00 82.44 252 ALA A N 1
ATOM 1950 C CA . ALA A 1 252 ? -13.021 -1.048 -3.220 1.00 82.44 252 ALA A CA 1
ATOM 1951 C C . ALA A 1 252 ? -13.975 0.038 -2.697 1.00 82.44 252 ALA A C 1
ATOM 1953 O O . ALA A 1 252 ? -15.003 0.323 -3.307 1.00 82.44 252 ALA A O 1
ATOM 1954 N N . ARG A 1 253 ? -13.653 0.647 -1.552 1.00 90.44 253 ARG A N 1
ATOM 1955 C CA . ARG A 1 253 ? -14.523 1.567 -0.801 1.00 90.44 253 ARG A CA 1
ATOM 1956 C C . ARG A 1 253 ? -13.719 2.697 -0.162 1.00 90.44 253 ARG A C 1
ATOM 1958 O O . ARG A 1 253 ? -13.753 2.905 1.049 1.00 90.44 253 ARG A O 1
ATOM 1965 N N . GLY A 1 254 ? -12.943 3.414 -0.976 1.00 89.06 254 GLY A N 1
ATOM 1966 C CA . GLY A 1 254 ? -12.025 4.439 -0.471 1.00 89.06 254 GLY A CA 1
ATOM 1967 C C . GLY A 1 254 ? -12.693 5.525 0.380 1.00 89.06 254 GLY A C 1
ATOM 1968 O O . GLY A 1 254 ? -12.073 6.033 1.299 1.00 89.06 254 GLY A O 1
ATOM 1969 N N . ASP A 1 255 ? -13.966 5.840 0.159 1.00 94.12 255 ASP A N 1
ATOM 1970 C CA . ASP A 1 255 ? -14.748 6.767 0.986 1.00 94.12 255 ASP A CA 1
ATOM 1971 C C . ASP A 1 255 ? -14.937 6.323 2.451 1.00 94.12 255 ASP A C 1
ATOM 1973 O O . ASP A 1 255 ? -15.186 7.179 3.306 1.00 94.12 255 ASP A O 1
ATOM 1977 N N . ARG A 1 256 ? -14.740 5.029 2.741 1.00 96.25 256 ARG A N 1
ATOM 1978 C CA . ARG A 1 256 ? -14.814 4.402 4.071 1.00 96.25 256 ARG A CA 1
ATOM 1979 C C . ARG A 1 256 ? -13.440 4.120 4.696 1.00 96.25 256 ARG A C 1
ATOM 1981 O O . ARG A 1 256 ? -13.336 3.314 5.618 1.00 96.25 256 ARG A O 1
ATOM 1988 N N . LEU A 1 257 ? -12.378 4.750 4.191 1.00 97.75 257 LEU A N 1
ATOM 1989 C CA . LEU A 1 257 ? -11.009 4.592 4.689 1.00 97.75 257 LEU A CA 1
ATOM 1990 C C . LEU A 1 257 ? -10.486 5.873 5.343 1.00 97.75 257 LEU A C 1
ATOM 1992 O O . LEU A 1 257 ? -10.535 6.944 4.734 1.00 97.75 257 LEU A O 1
ATOM 1996 N N . LEU A 1 258 ? -9.860 5.721 6.511 1.00 98.31 258 LEU A N 1
ATOM 1997 C CA . LEU A 1 258 ? -8.871 6.650 7.058 1.00 98.31 258 LEU A CA 1
ATOM 1998 C C . LEU A 1 258 ? -7.514 5.941 7.181 1.00 98.31 258 LEU A C 1
ATOM 2000 O O . LEU A 1 258 ? -7.341 5.044 8.006 1.00 98.31 258 LEU A O 1
ATOM 2004 N N . SER A 1 259 ? -6.550 6.366 6.364 1.00 97.06 259 SER A N 1
ATOM 2005 C CA . SER A 1 259 ? -5.170 5.874 6.389 1.00 97.06 259 SER A CA 1
ATOM 2006 C C . SER A 1 259 ? -4.279 6.773 7.255 1.00 97.06 259 SER A C 1
ATOM 2008 O O . SER A 1 259 ? -4.201 7.983 7.035 1.00 97.06 259 SER A O 1
ATOM 2010 N N . LEU A 1 260 ? -3.596 6.202 8.245 1.00 96.94 260 LEU A N 1
ATOM 2011 C CA . LEU A 1 260 ? -2.726 6.920 9.178 1.00 96.94 260 LEU A CA 1
ATOM 2012 C C . LEU A 1 260 ? -1.273 6.901 8.673 1.00 96.94 260 LEU A C 1
ATOM 2014 O O . LEU A 1 260 ? -0.606 5.862 8.677 1.00 96.94 260 LEU A O 1
ATOM 2018 N N . HIS A 1 261 ? -0.768 8.066 8.261 1.00 93.25 261 HIS A N 1
ATOM 2019 C CA . HIS A 1 261 ? 0.585 8.246 7.729 1.00 93.25 261 HIS A CA 1
ATOM 2020 C C . HIS A 1 261 ? 1.522 8.842 8.788 1.00 93.25 261 HIS A C 1
ATOM 2022 O O . HIS A 1 261 ? 1.688 10.057 8.891 1.00 93.25 261 HIS A O 1
ATOM 2028 N N . ILE A 1 262 ? 2.150 7.961 9.574 1.00 91.12 262 ILE A N 1
ATOM 2029 C CA . ILE A 1 262 ? 3.034 8.324 10.701 1.00 91.12 262 ILE A CA 1
ATOM 2030 C C . ILE A 1 262 ? 4.434 8.722 10.212 1.00 91.12 262 ILE A C 1
ATOM 2032 O O . ILE A 1 262 ? 4.942 9.804 10.503 1.00 91.12 262 ILE A O 1
ATOM 2036 N N . ARG A 1 263 ? 5.051 7.826 9.429 1.00 84.81 263 ARG A N 1
ATOM 2037 C CA . ARG A 1 263 ? 6.428 7.927 8.909 1.00 84.81 263 ARG A CA 1
ATOM 2038 C C . ARG A 1 263 ? 6.511 7.850 7.385 1.00 84.81 263 ARG A C 1
ATOM 2040 O O . ARG A 1 263 ? 7.584 7.618 6.828 1.00 84.81 263 ARG A O 1
ATOM 2047 N N . SER A 1 264 ? 5.383 7.984 6.697 1.00 80.81 264 SER A N 1
ATOM 2048 C CA . SER A 1 264 ? 5.321 7.882 5.242 1.00 80.81 264 SER A CA 1
ATOM 2049 C C . SER A 1 264 ? 4.830 9.160 4.580 1.00 80.81 264 SER A C 1
ATOM 2051 O O . SER A 1 264 ? 4.105 9.961 5.169 1.00 80.81 264 SER A O 1
ATOM 2053 N N . ASP A 1 265 ? 5.279 9.355 3.340 1.00 83.69 265 ASP A N 1
ATOM 2054 C CA . ASP A 1 265 ? 4.775 10.394 2.452 1.00 83.69 265 ASP A CA 1
ATOM 2055 C C . ASP A 1 265 ? 3.548 9.846 1.696 1.00 83.69 265 ASP A C 1
ATOM 2057 O O . ASP A 1 265 ? 3.709 8.984 0.823 1.00 83.69 265 ASP A O 1
ATOM 2061 N N . PRO A 1 266 ? 2.325 10.319 1.998 1.00 82.69 266 PRO A N 1
ATOM 2062 C CA . PRO A 1 266 ? 1.097 9.816 1.390 1.00 82.69 266 PRO A CA 1
ATOM 2063 C C . PRO A 1 266 ? 1.012 10.093 -0.115 1.00 82.69 266 PRO A C 1
ATOM 2065 O O . PRO A 1 266 ? 0.207 9.464 -0.794 1.00 82.69 266 PRO A O 1
ATOM 2068 N N . ARG A 1 267 ? 1.850 10.975 -0.675 1.00 80.44 267 ARG A N 1
ATOM 2069 C CA . ARG A 1 267 ? 1.926 11.183 -2.132 1.00 80.44 267 ARG A CA 1
ATOM 2070 C C . ARG A 1 267 ? 2.602 10.014 -2.843 1.00 80.44 267 ARG A C 1
ATOM 2072 O O . ARG A 1 267 ? 2.362 9.777 -4.018 1.00 80.44 267 ARG A O 1
ATOM 2079 N N . MET A 1 268 ? 3.477 9.308 -2.128 1.00 74.12 268 MET A N 1
ATOM 2080 C CA . MET A 1 268 ? 4.307 8.237 -2.679 1.00 74.12 268 MET A CA 1
ATOM 2081 C C . MET A 1 268 ? 3.730 6.854 -2.407 1.00 74.12 268 MET A C 1
ATOM 2083 O O . MET A 1 268 ? 3.874 5.958 -3.235 1.00 74.12 268 MET A O 1
ATOM 2087 N N . VAL A 1 269 ? 3.142 6.668 -1.225 1.00 76.38 269 VAL A N 1
ATOM 2088 C CA . VAL A 1 269 ? 2.670 5.357 -0.751 1.00 76.38 269 VAL A CA 1
ATOM 2089 C C . VAL A 1 269 ? 1.252 5.399 -0.196 1.00 76.38 269 VAL A C 1
ATOM 2091 O O . VAL A 1 269 ? 0.765 4.393 0.292 1.00 76.38 269 VAL A O 1
ATOM 2094 N N . GLY A 1 270 ? 0.581 6.550 -0.257 1.00 80.50 270 GLY A N 1
ATOM 2095 C CA . GLY A 1 270 ? -0.791 6.665 0.213 1.00 80.50 270 GLY A CA 1
ATOM 2096 C C . GLY A 1 270 ? -1.779 5.844 -0.607 1.00 80.50 270 GLY A C 1
ATOM 2097 O O . GLY A 1 270 ? -1.453 5.332 -1.684 1.00 80.50 270 GLY A O 1
ATOM 2098 N N . PRO A 1 271 ? -3.015 5.718 -0.103 1.00 84.50 271 PRO A N 1
ATOM 2099 C CA . PRO A 1 271 ? -4.079 5.057 -0.837 1.00 84.50 271 PRO A CA 1
ATOM 2100 C C . PRO A 1 271 ? -4.253 5.696 -2.219 1.00 84.50 271 PRO A C 1
ATOM 2102 O O . PRO A 1 271 ? -4.105 6.904 -2.388 1.00 84.50 271 PRO A O 1
ATOM 2105 N N . TYR A 1 272 ? -4.574 4.881 -3.223 1.00 79.62 272 TYR A N 1
ATOM 2106 C CA . TYR A 1 272 ? -4.756 5.389 -4.582 1.00 79.62 272 TYR A CA 1
ATOM 2107 C C . TYR A 1 272 ? -5.993 6.294 -4.698 1.00 79.62 272 TYR A C 1
ATOM 2109 O O . TYR A 1 272 ? -5.988 7.310 -5.388 1.00 79.62 272 TYR A O 1
ATOM 2117 N N . SER A 1 273 ? -7.073 5.914 -4.013 1.00 84.00 273 SER A N 1
ATOM 2118 C CA . SER A 1 273 ? -8.373 6.561 -4.152 1.00 84.00 273 SER A CA 1
ATOM 2119 C C . SER A 1 273 ? -8.367 7.992 -3.602 1.00 84.00 273 SER A C 1
ATOM 2121 O O . SER A 1 273 ? -8.109 8.168 -2.410 1.00 84.00 273 SER A O 1
ATOM 2123 N N . PRO A 1 274 ? -8.759 9.012 -4.392 1.00 86.94 274 PRO A N 1
ATOM 2124 C CA . PRO A 1 274 ? -8.920 10.385 -3.896 1.00 86.94 274 PRO A CA 1
ATOM 2125 C C . PRO A 1 274 ? -10.091 10.514 -2.907 1.00 86.94 274 PRO A C 1
ATOM 2127 O O . PRO A 1 274 ? -10.213 11.506 -2.189 1.00 86.94 274 PRO A O 1
ATOM 2130 N N . ARG A 1 275 ? -10.960 9.493 -2.840 1.00 91.75 275 ARG A N 1
ATOM 2131 C CA . ARG A 1 275 ? -12.015 9.382 -1.828 1.00 91.75 275 ARG A CA 1
ATOM 2132 C C . ARG A 1 275 ? -11.470 8.896 -0.482 1.00 91.75 275 ARG A C 1
ATOM 2134 O O . ARG A 1 275 ? -12.172 9.034 0.508 1.00 91.75 275 ARG A O 1
ATOM 2141 N N . ALA A 1 276 ? -10.250 8.376 -0.395 1.00 94.44 276 ALA A N 1
ATOM 2142 C CA . ALA A 1 276 ? -9.662 8.040 0.897 1.00 94.44 276 ALA A CA 1
ATOM 2143 C C . ALA A 1 276 ? -9.408 9.286 1.748 1.00 94.44 276 ALA A C 1
ATOM 2145 O O . ALA A 1 276 ? -9.102 10.368 1.237 1.00 94.44 276 ALA A O 1
ATOM 2146 N N . TRP A 1 277 ? -9.526 9.120 3.060 1.00 97.88 277 TRP A N 1
ATOM 2147 C CA . TRP A 1 277 ? -9.019 10.078 4.027 1.00 97.88 277 TRP A CA 1
ATOM 2148 C C . TRP A 1 277 ? -7.631 9.659 4.475 1.00 97.88 277 TRP A C 1
ATOM 2150 O O . TRP A 1 277 ? -7.340 8.472 4.623 1.00 97.88 277 TRP A O 1
ATOM 2160 N N . ILE A 1 278 ? -6.784 10.647 4.718 1.00 96.81 278 ILE A N 1
ATOM 2161 C CA . ILE A 1 278 ? -5.476 10.453 5.322 1.00 96.81 278 ILE A CA 1
ATOM 2162 C C . ILE A 1 278 ? -5.355 11.309 6.571 1.00 96.81 278 ILE A C 1
ATOM 2164 O O . ILE A 1 278 ? -5.791 12.460 6.576 1.00 96.81 278 ILE A O 1
ATOM 2168 N N . TRP A 1 279 ? -4.725 10.762 7.604 1.00 97.25 279 TRP A N 1
ATOM 2169 C CA . TRP A 1 279 ? -4.175 11.539 8.707 1.00 97.25 279 TRP A CA 1
ATOM 2170 C C . TRP A 1 279 ? -2.665 11.673 8.498 1.00 97.25 279 TRP A C 1
ATOM 2172 O O . TRP A 1 279 ? -1.986 10.671 8.265 1.00 97.25 279 TRP A O 1
ATOM 2182 N N . GLN A 1 280 ? -2.127 12.888 8.587 1.00 95.38 280 GLN A N 1
ATOM 2183 C CA . GLN A 1 280 ? -0.680 13.124 8.621 1.00 95.38 280 GLN A CA 1
ATOM 2184 C C . GLN A 1 280 ? -0.390 14.371 9.452 1.00 95.38 280 GLN A C 1
ATOM 2186 O O . GLN A 1 280 ? -1.016 15.403 9.226 1.00 95.38 280 GLN A O 1
ATOM 2191 N N . GLY A 1 281 ? 0.578 14.300 10.367 1.00 92.12 281 GLY A N 1
ATOM 2192 C CA . GLY A 1 281 ? 1.107 15.481 11.059 1.00 92.12 281 GLY A CA 1
ATOM 2193 C C . GLY A 1 281 ? 0.079 16.266 11.883 1.00 92.12 281 GLY A C 1
ATOM 2194 O O . GLY A 1 281 ? 0.270 17.459 12.092 1.00 92.12 281 GLY A O 1
ATOM 2195 N N . GLY A 1 282 ? -0.999 15.617 12.339 1.00 93.56 282 GLY A N 1
ATOM 2196 C CA . GLY A 1 282 ? -2.062 16.239 13.140 1.00 93.56 282 GLY A CA 1
ATOM 2197 C C . GLY A 1 282 ? -3.308 16.675 12.363 1.00 93.56 282 GLY A C 1
ATOM 2198 O O . GLY A 1 282 ? -4.223 17.220 12.967 1.00 93.56 282 GLY A O 1
ATOM 2199 N N . GLU A 1 283 ? -3.384 16.430 11.054 1.00 95.44 283 GLU A N 1
ATOM 2200 C CA . GLU A 1 283 ? -4.534 16.836 10.235 1.00 95.44 283 GLU A CA 1
ATOM 2201 C C . GLU A 1 283 ? -5.126 15.659 9.455 1.00 95.44 283 GLU A C 1
ATOM 2203 O O . GLU A 1 283 ? -4.383 14.873 8.856 1.00 95.44 283 GLU A O 1
ATOM 2208 N N . ILE A 1 284 ? -6.464 15.589 9.401 1.00 97.44 284 ILE A N 1
ATOM 2209 C CA . ILE A 1 284 ? -7.206 14.692 8.506 1.00 97.44 284 ILE A CA 1
ATOM 2210 C C . ILE A 1 284 ? -7.638 15.447 7.249 1.00 97.44 284 ILE A C 1
ATOM 2212 O O . ILE A 1 284 ? -8.309 16.474 7.329 1.00 97.44 284 ILE A O 1
ATOM 2216 N N . ARG A 1 285 ? -7.314 14.905 6.073 1.00 96.31 285 ARG A N 1
ATOM 2217 C CA . ARG A 1 285 ? -7.691 15.477 4.771 1.00 96.31 285 ARG A CA 1
ATOM 2218 C C . ARG A 1 285 ? -7.973 14.398 3.734 1.00 96.31 285 ARG A C 1
ATOM 2220 O O . ARG A 1 285 ? -7.661 13.229 3.945 1.00 96.31 285 ARG A O 1
ATOM 2227 N N . ARG A 1 286 ? -8.575 14.784 2.606 1.00 95.50 286 ARG A N 1
ATOM 2228 C CA . ARG A 1 286 ? -8.718 13.879 1.458 1.00 95.50 286 ARG A CA 1
ATOM 2229 C C . ARG A 1 286 ? -7.353 13.567 0.863 1.00 95.50 286 ARG A C 1
ATOM 2231 O O . ARG A 1 286 ? -6.461 14.418 0.836 1.00 95.50 286 ARG A O 1
ATOM 2238 N N . GLN A 1 287 ? -7.224 12.346 0.372 1.00 89.81 287 GLN A N 1
ATOM 2239 C CA . GLN A 1 287 ? -6.029 11.890 -0.301 1.00 89.81 287 GLN A CA 1
ATOM 2240 C C . GLN A 1 287 ? -5.781 12.689 -1.583 1.00 89.81 287 GLN A C 1
ATOM 2242 O O . GLN A 1 287 ? -6.679 12.886 -2.401 1.00 89.81 287 GLN A O 1
ATOM 2247 N N . ASN A 1 288 ? -4.535 13.123 -1.762 1.00 87.00 288 ASN A N 1
ATOM 2248 C CA . ASN A 1 288 ? -4.088 13.819 -2.959 1.00 87.00 288 ASN A CA 1
ATOM 2249 C C . ASN A 1 288 ? -2.683 13.335 -3.333 1.00 87.00 288 ASN A C 1
ATOM 2251 O O . ASN A 1 288 ? -1.703 13.669 -2.668 1.00 87.00 288 ASN A O 1
ATOM 2255 N N . LEU A 1 289 ? -2.606 12.547 -4.407 1.00 76.44 289 LEU A N 1
ATOM 2256 C CA . LEU A 1 289 ? -1.358 11.996 -4.943 1.00 76.44 289 LEU A CA 1
ATOM 2257 C C . LEU A 1 289 ? -0.577 12.987 -5.821 1.00 76.44 289 LEU A C 1
ATOM 2259 O O . LEU A 1 289 ? 0.480 12.637 -6.343 1.00 76.44 289 LEU A O 1
ATOM 2263 N N . SER A 1 290 ? -1.070 14.218 -6.000 1.00 77.31 290 SER A N 1
ATOM 2264 C CA . SER A 1 290 ? -0.337 15.238 -6.745 1.00 77.31 290 SER A CA 1
ATOM 2265 C C . SER A 1 290 ? 1.046 15.465 -6.121 1.00 77.31 290 SER A C 1
ATOM 2267 O O . SER A 1 290 ? 1.148 15.645 -4.903 1.00 77.31 290 SER A O 1
ATOM 2269 N N . PRO A 1 291 ? 2.117 15.559 -6.930 1.00 69.44 291 PRO A N 1
ATOM 2270 C CA . PRO A 1 291 ? 3.438 15.958 -6.445 1.00 69.44 291 PRO A CA 1
ATOM 2271 C C . PRO A 1 291 ? 3.427 17.306 -5.705 1.00 69.44 291 PRO A C 1
ATOM 2273 O O . PRO A 1 291 ? 4.267 17.538 -4.837 1.00 69.44 291 PRO A O 1
ATOM 2276 N N . HIS A 1 292 ? 2.452 18.169 -6.008 1.00 80.06 292 HIS A N 1
ATOM 2277 C CA . HIS A 1 292 ? 2.268 19.485 -5.392 1.00 80.06 292 HIS A CA 1
ATOM 2278 C C . HIS A 1 292 ? 1.377 19.470 -4.140 1.00 80.06 292 HIS A C 1
ATOM 2280 O O . HIS A 1 292 ? 1.142 20.522 -3.547 1.00 80.06 292 HIS A O 1
ATOM 2286 N N . ALA A 1 293 ? 0.855 18.311 -3.728 1.00 82.81 293 ALA A N 1
ATOM 2287 C CA . ALA A 1 293 ? 0.040 18.218 -2.524 1.00 82.81 293 ALA A CA 1
ATOM 2288 C C . ALA A 1 293 ? 0.851 18.591 -1.271 1.00 82.81 293 ALA A C 1
ATOM 2290 O O . ALA A 1 293 ? 2.024 18.230 -1.137 1.00 82.81 293 ALA A O 1
ATOM 2291 N N . ARG A 1 294 ? 0.202 19.287 -0.328 1.00 87.06 294 ARG A N 1
ATOM 2292 C CA . ARG A 1 294 ? 0.809 19.679 0.950 1.00 87.06 294 ARG A CA 1
ATOM 2293 C C . ARG A 1 294 ? 1.207 18.441 1.759 1.00 87.06 294 ARG A C 1
ATOM 2295 O O . ARG A 1 294 ? 0.369 17.579 2.046 1.00 87.06 294 ARG A O 1
ATOM 2302 N N . ILE A 1 295 ? 2.471 18.400 2.175 1.00 85.81 295 ILE A N 1
ATOM 2303 C CA . ILE A 1 295 ? 2.996 17.427 3.136 1.00 85.81 295 ILE A CA 1
ATOM 2304 C C . ILE A 1 295 ? 3.053 18.083 4.507 1.00 85.81 295 ILE A C 1
ATOM 2306 O O . ILE A 1 295 ? 3.517 19.216 4.634 1.00 85.81 295 ILE A O 1
ATOM 2310 N N . LEU A 1 296 ? 2.620 17.349 5.523 1.00 89.06 296 LEU A N 1
ATOM 2311 C CA . LEU A 1 296 ? 2.824 17.717 6.916 1.00 89.06 296 LEU A CA 1
ATOM 2312 C C . LEU A 1 296 ? 3.973 16.902 7.525 1.00 89.06 296 LEU A C 1
ATOM 2314 O O . LEU A 1 296 ? 4.251 15.796 7.050 1.00 89.06 296 LEU A O 1
ATOM 2318 N N . PRO A 1 297 ? 4.661 17.432 8.551 1.00 87.06 297 PRO A N 1
ATOM 2319 C CA . PRO A 1 297 ? 5.778 16.742 9.183 1.00 87.06 297 PRO A CA 1
ATOM 2320 C C . PRO A 1 297 ? 5.369 15.366 9.716 1.00 87.06 297 PRO A C 1
ATOM 2322 O O . PRO A 1 297 ? 4.231 15.147 10.140 1.00 87.06 297 PRO A O 1
ATOM 2325 N N . GLN A 1 298 ? 6.326 14.437 9.711 1.00 86.00 298 GLN A N 1
ATOM 2326 C CA . GLN A 1 298 ? 6.148 13.136 10.350 1.00 86.00 298 GLN A CA 1
ATOM 2327 C C . GLN A 1 298 ? 5.942 13.340 11.849 1.00 86.00 298 GLN A C 1
ATOM 2329 O O . GLN A 1 298 ? 6.708 14.054 12.498 1.00 86.00 298 GLN A O 1
ATOM 2334 N N . LYS A 1 299 ? 4.901 12.713 12.391 1.00 88.06 299 LYS A N 1
ATOM 2335 C CA . LYS A 1 299 ? 4.498 12.850 13.788 1.00 88.06 299 LYS A CA 1
ATOM 2336 C C . LYS A 1 299 ? 3.988 11.502 14.277 1.00 88.06 299 LYS A C 1
ATOM 2338 O O . LYS A 1 299 ? 3.148 10.892 13.618 1.00 88.06 299 LYS A O 1
ATOM 2343 N N . GLN A 1 300 ? 4.485 11.053 15.426 1.00 86.88 300 GLN A N 1
ATOM 2344 C CA . GLN A 1 300 ? 3.927 9.889 16.112 1.00 86.88 300 GLN A CA 1
ATOM 2345 C C . GLN A 1 300 ? 2.517 10.228 16.615 1.00 86.88 300 GLN A C 1
ATOM 2347 O O . GLN A 1 300 ? 2.329 11.308 17.173 1.00 86.88 300 GLN A O 1
ATOM 2352 N N . LEU A 1 301 ? 1.539 9.333 16.442 1.00 88.44 301 LEU A N 1
ATOM 2353 C CA . LEU A 1 301 ? 0.208 9.547 17.022 1.00 88.44 301 LEU A CA 1
ATOM 2354 C C . LEU A 1 301 ? 0.270 9.404 18.543 1.00 88.44 301 LEU A C 1
ATOM 2356 O O . LEU A 1 301 ? 0.564 8.323 19.056 1.00 88.44 301 LEU A O 1
ATOM 2360 N N . GLY A 1 302 ? 0.000 10.505 19.243 1.00 85.94 302 GLY A N 1
ATOM 2361 C CA . GLY A 1 302 ? -0.242 10.509 20.683 1.00 85.94 302 GLY A CA 1
ATOM 2362 C C . GLY A 1 302 ? -1.723 10.316 21.018 1.00 85.94 302 GLY A C 1
ATOM 2363 O O . GLY A 1 302 ? -2.565 10.179 20.132 1.00 85.94 302 GLY A O 1
ATOM 2364 N N . LYS A 1 303 ? -2.057 10.364 22.315 1.00 87.50 303 LYS A N 1
ATOM 2365 C CA . LYS A 1 303 ? -3.447 10.248 22.792 1.00 87.50 303 LYS A CA 1
ATOM 2366 C C . LYS A 1 303 ? -4.365 11.323 22.201 1.00 87.50 303 LYS A C 1
ATOM 2368 O O . LYS A 1 303 ? -5.383 10.981 21.619 1.00 87.50 303 LYS A O 1
ATOM 2373 N N . SER A 1 304 ? -3.952 12.592 22.237 1.00 90.75 304 SER A N 1
ATOM 2374 C CA . SER A 1 304 ? -4.751 13.704 21.700 1.00 90.75 304 SER A CA 1
ATOM 2375 C C . SER A 1 304 ? -4.993 13.613 20.189 1.00 90.75 304 SER A C 1
ATOM 2377 O O . SER A 1 304 ? -6.044 14.023 19.701 1.00 90.75 304 SER A O 1
ATOM 2379 N N . ASP A 1 305 ? -4.047 13.046 19.434 1.00 94.31 305 ASP A N 1
ATOM 2380 C CA . ASP A 1 305 ? -4.242 12.779 18.007 1.00 94.31 305 ASP A CA 1
ATOM 2381 C C . ASP A 1 305 ? -5.291 11.678 17.792 1.00 94.31 305 ASP A C 1
ATOM 2383 O O . ASP A 1 305 ? -6.105 11.780 16.874 1.00 94.31 305 ASP A O 1
ATOM 2387 N N . MET A 1 306 ? -5.302 10.650 18.647 1.00 94.75 306 MET A N 1
ATOM 2388 C CA . MET A 1 306 ? -6.314 9.594 18.598 1.00 94.75 306 MET A CA 1
ATOM 2389 C C . MET A 1 306 ? -7.698 10.079 19.023 1.00 94.75 306 MET A C 1
ATOM 2391 O O . MET A 1 306 ? -8.672 9.687 18.385 1.00 94.75 306 MET A O 1
ATOM 2395 N N . ASP A 1 307 ? -7.790 10.978 20.005 1.00 95.00 307 ASP A N 1
ATOM 2396 C CA . ASP A 1 307 ? -9.052 11.628 20.392 1.00 95.00 307 ASP A CA 1
ATOM 2397 C C . ASP A 1 307 ? -9.649 12.393 19.208 1.00 95.00 307 ASP A C 1
ATOM 2399 O O . ASP A 1 307 ? -10.839 12.283 18.896 1.00 95.00 307 ASP A O 1
ATOM 2403 N N . TYR A 1 308 ? -8.797 13.132 18.491 1.00 97.06 308 TYR A N 1
ATOM 2404 C CA . TYR A 1 308 ? -9.183 13.835 17.274 1.00 97.06 308 TYR A CA 1
ATOM 2405 C C . TYR A 1 308 ? -9.640 12.869 16.171 1.00 97.06 308 TYR A C 1
ATOM 2407 O O . TYR A 1 308 ? -10.699 13.082 15.575 1.00 97.06 308 TYR A O 1
ATOM 2415 N N . VAL A 1 309 ? -8.888 11.790 15.923 1.00 97.38 309 VAL A N 1
ATOM 2416 C CA . VAL A 1 309 ? -9.236 10.759 14.931 1.00 97.38 309 VAL A CA 1
ATOM 2417 C C . VAL A 1 309 ? -10.579 10.098 15.256 1.00 97.38 309 VAL A C 1
ATOM 2419 O O . VAL A 1 309 ? -11.439 9.999 14.377 1.00 97.38 309 VAL A O 1
ATOM 2422 N N . ALA A 1 310 ? -10.791 9.689 16.506 1.00 96.12 310 ALA A N 1
ATOM 2423 C CA . ALA A 1 310 ? -12.024 9.042 16.939 1.00 96.12 310 ALA A CA 1
ATOM 2424 C C . ALA A 1 310 ? -13.224 10.001 16.880 1.00 96.12 310 ALA A C 1
ATOM 2426 O O . ALA A 1 310 ? -14.271 9.650 16.333 1.00 96.12 310 ALA A O 1
ATOM 2427 N N . SER A 1 311 ? -13.056 11.241 17.348 1.00 95.38 311 SER A N 1
ATOM 2428 C CA . SER A 1 311 ? -14.093 12.282 17.281 1.00 95.38 311 SER A CA 1
ATOM 2429 C C . SER A 1 311 ? -14.482 12.627 15.843 1.00 95.38 311 SER A C 1
ATOM 2431 O O . SER A 1 311 ? -15.657 12.842 15.539 1.00 95.38 311 SER A O 1
ATOM 2433 N N . TRP A 1 312 ? -13.503 12.679 14.938 1.00 97.12 312 TRP A N 1
ATOM 2434 C CA . TRP A 1 312 ? -13.753 12.883 13.515 1.00 97.12 312 TRP A CA 1
ATOM 2435 C C . TRP A 1 312 ? -14.539 11.717 12.907 1.00 97.12 312 TRP A C 1
ATOM 2437 O O . TRP A 1 312 ? -15.456 11.948 12.114 1.00 97.12 312 TRP A O 1
ATOM 2447 N N . LEU A 1 313 ? -14.215 10.480 13.299 1.00 96.44 313 LEU A N 1
ATOM 2448 C CA . LEU A 1 313 ? -14.900 9.289 12.810 1.00 96.44 313 LEU A CA 1
ATOM 2449 C C . LEU A 1 313 ? -16.348 9.214 13.315 1.00 96.44 313 LEU A C 1
ATOM 2451 O O . LEU A 1 313 ? -17.243 8.991 12.504 1.00 96.44 313 LEU A O 1
ATOM 2455 N N . LYS A 1 314 ? -16.610 9.488 14.601 1.00 93.56 314 LYS A N 1
ATOM 2456 C CA . LYS A 1 314 ? -17.981 9.544 15.151 1.00 93.56 314 LYS A CA 1
ATOM 2457 C C . LYS A 1 314 ? -18.897 10.451 14.333 1.00 93.56 314 LYS A C 1
ATOM 2459 O O . LYS A 1 314 ? -19.918 10.004 13.822 1.00 93.56 314 LYS A O 1
ATOM 2464 N N . LYS A 1 315 ? -18.449 11.685 14.078 1.00 93.12 315 LYS A N 1
ATOM 2465 C CA . LYS A 1 315 ? -19.189 12.673 13.271 1.00 93.12 315 LYS A CA 1
ATOM 2466 C C . LYS A 1 315 ? -19.483 12.215 11.842 1.00 93.12 315 LYS A C 1
ATOM 2468 O O . LYS A 1 315 ? -20.305 12.833 11.170 1.00 93.12 315 LYS A O 1
ATOM 2473 N N . ARG A 1 316 ? -18.756 11.223 11.324 1.00 91.50 316 ARG A N 1
ATOM 2474 C CA . ARG A 1 316 ? -19.017 10.631 10.006 1.00 91.50 316 ARG A CA 1
ATOM 2475 C C . ARG A 1 316 ? -19.996 9.482 10.063 1.00 91.50 316 ARG A C 1
ATOM 2477 O O . ARG A 1 316 ? -20.791 9.368 9.144 1.00 91.50 316 ARG A O 1
ATOM 2484 N N . LEU A 1 317 ? -19.911 8.666 11.102 1.00 90.50 317 LEU A N 1
ATOM 2485 C CA . LEU A 1 317 ? -20.819 7.545 11.315 1.00 90.50 317 LEU A CA 1
ATOM 2486 C C . LEU A 1 317 ? -22.236 8.019 11.673 1.00 90.50 317 LEU A C 1
ATOM 2488 O O . LEU A 1 317 ? -23.196 7.316 11.402 1.00 90.50 317 LEU A O 1
ATOM 2492 N N . GLU A 1 318 ? -22.371 9.224 12.232 1.00 85.62 318 GLU A N 1
ATOM 2493 C CA . GLU A 1 318 ? -23.661 9.871 12.522 1.00 85.62 318 GLU A CA 1
ATOM 2494 C C . GLU A 1 318 ? -24.322 10.528 11.296 1.00 85.62 318 GLU A C 1
ATOM 2496 O O . GLU A 1 318 ? -25.463 10.981 11.385 1.00 85.62 318 GLU A O 1
ATOM 2501 N N . ARG A 1 319 ? -23.619 10.644 10.159 1.00 67.38 319 ARG A N 1
ATOM 2502 C CA . ARG A 1 319 ? -24.187 11.262 8.952 1.00 67.38 319 ARG A CA 1
ATOM 2503 C C . ARG A 1 319 ? -24.985 10.210 8.172 1.00 67.38 319 ARG A C 1
ATOM 2505 O O . ARG A 1 319 ? -24.388 9.186 7.848 1.00 67.38 319 ARG A O 1
ATOM 2512 N N . PRO A 1 320 ? -26.278 10.462 7.893 1.00 48.88 320 PRO A N 1
ATOM 2513 C CA . PRO A 1 320 ? -27.155 9.512 7.212 1.00 48.88 320 PRO A CA 1
ATOM 2514 C C . PRO A 1 320 ? -26.726 9.215 5.774 1.00 48.88 320 PRO A C 1
ATOM 2516 O O . PRO A 1 320 ? -26.080 10.092 5.144 1.00 48.88 320 PRO A O 1
#

Nearest PDB structures (foldseek):
  2h1f-assembly1_A  TM=4.579E-01  e=1.155E-11  Escherichia coli O6
  2h1h-assembly2_B  TM=4.339E-01  e=1.947E-10  Escherichia coli RS218
  3tov-assembly2_B  TM=4.145E-01  e=8.685E-11  Veillonella parvula DSM 2008
  3tov-assembly1_A  TM=4.248E-01  e=3.087E-10  Veillonella parvula DSM 2008
  5zkn-assembly1_A-2  TM=3.766E-01  e=4.027E+00  Fusobacterium nucleatum subsp. nucleatum ATCC 25586

Foldseek 3Di:
DDDDDPDDDDDPVVLVVVVVVVVPPPPDPDQFQEEEEQDADDQVLVVSCLVVLVSSCVSPVRHAYEYEYAPVNVVVCPPPSSHNYYQHDPVVCCDDDCNVVVVVVSLVVLVPDDQGQEYEYAPQDPVSVVVSVSSVHVYYHYPDPPLPQDADPDDLFDAFPPDDPDQEAEEEEFDDPDPLQGADLLLVQLLQVLDDQHAYEYEDEDDHDDDHPPSYHYCHVPDDPSNLLNCLVRYQAYEHELHDSQQSNLNPPQLRAEYEDQPDDCLRRNHSHQSHWYDAQLDIDGRDNDPPDDHHDRHRDDSVSSVVVNVVVVVVSPDD